Protein AF-A0A7S1P376-F1 (afdb_monomer)

pLDDT: mean 83.88, std 13.03, range [44.94, 97.69]

Structure (mmCIF, N/CA/C/O backbone):
data_AF-A0A7S1P376-F1
#
_entry.id   AF-A0A7S1P376-F1
#
loop_
_atom_site.group_PDB
_atom_site.id
_atom_site.type_symbol
_atom_site.label_atom_id
_atom_site.label_alt_id
_atom_site.label_comp_id
_atom_site.label_asym_id
_atom_site.label_entity_id
_atom_site.label_seq_id
_atom_site.pdbx_PDB_ins_code
_atom_site.Cartn_x
_atom_site.Cartn_y
_atom_site.Cartn_z
_atom_site.occupancy
_atom_site.B_iso_or_equiv
_atom_site.auth_seq_id
_atom_site.auth_comp_id
_atom_site.auth_asym_id
_atom_site.auth_atom_id
_atom_site.pdbx_PDB_model_num
ATOM 1 N N . GLY A 1 1 ? -13.147 -4.835 -7.221 1.00 47.97 1 GLY A N 1
ATOM 2 C CA . GLY A 1 1 ? -14.061 -4.984 -6.067 1.00 47.97 1 GLY A CA 1
ATOM 3 C C . GLY A 1 1 ? -13.352 -5.672 -4.912 1.00 47.97 1 GLY A C 1
ATOM 4 O O . GLY A 1 1 ? -12.260 -6.198 -5.145 1.00 47.97 1 GLY A O 1
ATOM 5 N N . PRO A 1 2 ? -13.945 -5.697 -3.702 1.00 58.25 2 PRO A N 1
ATOM 6 C CA . PRO A 1 2 ? -13.302 -6.291 -2.530 1.00 58.25 2 PRO A CA 1
ATOM 7 C C . PRO A 1 2 ? -13.067 -7.785 -2.771 1.00 58.25 2 PRO A C 1
ATOM 9 O O . PRO A 1 2 ? -13.755 -8.384 -3.601 1.00 58.25 2 PRO A O 1
ATOM 12 N N . PHE A 1 3 ? -12.102 -8.388 -2.072 1.00 65.75 3 PHE A N 1
ATOM 13 C CA . PHE A 1 3 ? -11.927 -9.839 -2.130 1.00 65.75 3 PHE A CA 1
ATOM 14 C C . PHE A 1 3 ? -13.206 -10.521 -1.639 1.00 65.75 3 PHE A C 1
ATOM 16 O O . PHE A 1 3 ? -13.658 -10.274 -0.521 1.00 65.75 3 PHE A O 1
ATOM 23 N N . ARG A 1 4 ? -13.793 -11.362 -2.486 1.00 71.88 4 ARG A N 1
ATOM 24 C CA . ARG A 1 4 ? -14.971 -12.171 -2.180 1.00 71.88 4 ARG A CA 1
ATOM 25 C C . ARG A 1 4 ? -14.579 -13.632 -2.175 1.00 71.88 4 ARG A C 1
ATOM 27 O O . ARG A 1 4 ? -13.719 -14.039 -2.952 1.00 71.88 4 ARG A O 1
ATOM 34 N N . ASP A 1 5 ? -15.220 -14.390 -1.302 1.00 82.00 5 ASP A N 1
ATOM 35 C CA . ASP A 1 5 ? -15.180 -15.840 -1.402 1.00 82.00 5 ASP A CA 1
ATOM 36 C C . ASP A 1 5 ? -15.876 -16.249 -2.696 1.00 82.00 5 ASP A C 1
ATOM 38 O O . ASP A 1 5 ? -17.009 -15.844 -2.963 1.00 82.00 5 ASP A O 1
ATOM 42 N N . VAL A 1 6 ? -15.163 -17.000 -3.522 1.00 82.00 6 VAL A N 1
ATOM 43 C CA . VAL A 1 6 ? -15.703 -17.669 -4.696 1.00 82.00 6 VAL A CA 1
ATOM 44 C C . VAL A 1 6 ? -15.407 -19.148 -4.570 1.00 82.00 6 VAL A C 1
ATOM 46 O O . VAL A 1 6 ? -14.312 -19.555 -4.182 1.00 82.00 6 VAL A O 1
ATOM 49 N N . THR A 1 7 ? -16.409 -19.950 -4.878 1.00 88.94 7 THR A N 1
ATOM 50 C CA . THR A 1 7 ? -16.274 -21.396 -4.917 1.00 88.94 7 THR A CA 1
ATOM 51 C C . THR A 1 7 ? -15.655 -21.780 -6.254 1.00 88.94 7 THR A C 1
ATOM 53 O O . THR A 1 7 ? -16.190 -21.429 -7.305 1.00 88.94 7 THR A O 1
ATOM 56 N N . VAL A 1 8 ? -14.519 -22.470 -6.215 1.00 85.25 8 VAL A N 1
ATOM 57 C CA . VAL A 1 8 ? -13.804 -22.960 -7.394 1.00 85.25 8 VAL A CA 1
ATOM 58 C C . VAL A 1 8 ? -13.741 -24.477 -7.314 1.00 85.25 8 VAL A C 1
ATOM 60 O O . VAL A 1 8 ? -13.360 -25.034 -6.287 1.00 85.25 8 VAL A O 1
ATOM 63 N N . THR A 1 9 ? -14.132 -25.144 -8.394 1.00 92.75 9 THR A N 1
ATOM 64 C CA . THR A 1 9 ? -13.932 -26.586 -8.555 1.00 92.75 9 THR A CA 1
ATOM 65 C C . THR A 1 9 ? -12.581 -26.800 -9.221 1.00 92.75 9 THR A C 1
ATOM 67 O O . THR A 1 9 ? -12.368 -26.361 -10.351 1.00 92.75 9 THR A O 1
ATOM 70 N N . GLU A 1 10 ? -11.652 -27.423 -8.504 1.00 89.00 10 GLU A N 1
ATOM 71 C CA . GLU A 1 10 ? -10.322 -27.745 -9.016 1.00 89.00 10 GLU A CA 1
ATOM 72 C C . GLU A 1 10 ? -10.379 -28.934 -9.987 1.00 89.00 10 GLU A C 1
ATOM 74 O O . GLU A 1 10 ? -11.386 -29.639 -10.074 1.00 89.00 10 GLU A O 1
ATOM 79 N N . ALA A 1 11 ? -9.297 -29.166 -10.737 1.00 82.00 11 ALA A N 1
ATOM 80 C CA . ALA A 1 11 ? -9.248 -30.188 -11.790 1.00 82.00 11 ALA A CA 1
ATOM 81 C C . ALA A 1 11 ? -9.559 -31.614 -11.289 1.00 82.00 11 ALA A C 1
ATOM 83 O O . ALA A 1 11 ? -10.046 -32.444 -12.050 1.00 82.00 11 ALA A O 1
ATOM 84 N N . GLU A 1 12 ? -9.317 -31.881 -10.006 1.00 91.31 12 GLU A N 1
ATOM 85 C CA . GLU A 1 12 ? -9.580 -33.164 -9.341 1.00 91.31 12 GLU A CA 1
ATOM 86 C C . GLU A 1 12 ? -11.032 -33.300 -8.836 1.00 91.31 12 GLU A C 1
ATOM 88 O O . GLU A 1 12 ? -11.391 -34.306 -8.231 1.00 91.31 12 GLU A O 1
ATOM 93 N N . GLY A 1 13 ? -11.882 -32.292 -9.060 1.00 88.50 13 GLY A N 1
ATOM 94 C CA . GLY A 1 13 ? -13.265 -32.246 -8.573 1.00 88.50 13 GLY A CA 1
ATOM 95 C C . GLY A 1 13 ? -13.413 -31.702 -7.148 1.00 88.50 13 GLY A C 1
ATOM 96 O O . GLY A 1 13 ? -14.536 -31.516 -6.677 1.00 88.50 13 GLY A O 1
ATOM 97 N N . THR A 1 14 ? -12.305 -31.399 -6.468 1.00 92.88 14 THR A N 1
ATOM 98 C CA . THR A 1 14 ? -12.308 -30.787 -5.135 1.00 92.88 14 THR A CA 1
ATOM 99 C C . THR A 1 14 ? -12.886 -29.375 -5.187 1.00 92.88 14 THR A C 1
ATOM 101 O O . THR A 1 14 ? -12.509 -28.559 -6.027 1.00 92.88 14 THR A O 1
ATOM 104 N N . VAL A 1 15 ? -13.804 -29.074 -4.267 1.00 90.25 15 VAL A N 1
ATOM 105 C CA . VAL A 1 15 ? -14.383 -27.737 -4.113 1.00 90.25 15 VAL A CA 1
ATOM 106 C C . VAL A 1 15 ? -13.547 -26.937 -3.118 1.00 90.25 15 VAL A C 1
ATOM 108 O O . VAL A 1 15 ? -13.481 -27.280 -1.939 1.00 90.25 15 VAL A O 1
ATOM 111 N N . ALA A 1 16 ? -12.942 -25.849 -3.585 1.00 89.19 16 ALA A N 1
ATOM 112 C CA . ALA A 1 16 ? -12.158 -24.925 -2.778 1.00 89.19 16 ALA A CA 1
ATOM 113 C C . ALA A 1 16 ? -12.827 -23.544 -2.712 1.00 89.19 16 ALA A C 1
ATOM 115 O O . ALA A 1 16 ? -13.525 -23.118 -3.633 1.00 89.19 16 ALA A O 1
ATOM 116 N N . VAL A 1 17 ? -12.604 -22.818 -1.614 1.00 87.81 17 VAL A N 1
ATOM 117 C CA . VAL A 1 17 ? -13.019 -21.414 -1.484 1.00 87.81 17 VAL A CA 1
ATOM 118 C C . VAL A 1 17 ? -11.807 -20.530 -1.715 1.00 87.81 17 VAL A C 1
ATOM 120 O O . VAL A 1 17 ? -10.847 -20.556 -0.945 1.00 87.81 17 VAL A O 1
ATOM 123 N N . TRP A 1 18 ? -11.840 -19.752 -2.791 1.00 79.69 18 TRP A N 1
ATOM 124 C CA . TRP A 1 18 ? -10.783 -18.813 -3.146 1.00 79.69 18 TRP A CA 1
ATOM 125 C C . TRP A 1 18 ? -11.224 -17.385 -2.832 1.00 79.69 18 TRP A C 1
ATOM 127 O O . TRP A 1 18 ? -12.393 -17.032 -2.968 1.00 79.69 18 TRP A O 1
ATOM 137 N N . LYS A 1 19 ? -10.276 -16.522 -2.460 1.00 73.75 19 LYS A N 1
ATOM 138 C CA . LYS A 1 19 ? -10.515 -15.077 -2.368 1.00 73.75 19 LYS A CA 1
ATOM 139 C C . LYS A 1 19 ? -10.274 -14.446 -3.738 1.00 73.75 19 LYS A C 1
ATOM 141 O O . LYS A 1 19 ? -9.128 -14.203 -4.109 1.00 73.75 19 LYS A O 1
ATOM 146 N N . ALA A 1 20 ? -11.335 -14.140 -4.479 1.00 64.88 20 ALA A N 1
ATOM 147 C CA . ALA A 1 20 ? -11.240 -13.462 -5.770 1.00 64.88 20 ALA A CA 1
ATOM 148 C C . ALA A 1 20 ? -11.566 -11.972 -5.653 1.00 64.88 20 ALA A C 1
ATOM 150 O O . ALA A 1 20 ? -12.510 -11.565 -4.979 1.00 64.88 20 ALA A O 1
ATOM 151 N N . SER A 1 21 ? -10.800 -11.144 -6.356 1.00 65.69 21 SER A N 1
ATOM 152 C CA . SER A 1 21 ? -11.163 -9.755 -6.621 1.00 65.69 21 SER A CA 1
ATOM 153 C C . SER A 1 21 ? -11.543 -9.649 -8.094 1.00 65.69 21 SER A C 1
ATOM 155 O O . SER A 1 21 ? -10.777 -10.052 -8.966 1.00 65.69 21 SER A O 1
ATOM 157 N N . TYR A 1 22 ? -12.734 -9.120 -8.377 1.00 57.97 22 TYR A N 1
ATOM 158 C CA . TYR A 1 22 ? -13.131 -8.773 -9.740 1.00 57.97 22 TYR A CA 1
ATOM 159 C C . TYR A 1 22 ? -12.295 -7.565 -10.180 1.00 57.97 22 TYR A C 1
ATOM 161 O O . TYR A 1 22 ? -12.486 -6.454 -9.662 1.00 57.97 22 TYR A O 1
ATOM 169 N N . TYR A 1 23 ? -11.337 -7.806 -11.075 1.00 57.56 23 TYR A N 1
ATOM 170 C CA . TYR A 1 23 ? -10.505 -6.780 -11.698 1.00 57.56 23 TYR A CA 1
ATOM 171 C C . TYR A 1 23 ? -11.069 -6.385 -13.062 1.00 57.56 23 TYR A C 1
ATOM 173 O O . TYR A 1 23 ? -11.623 -7.214 -13.781 1.00 57.56 23 TYR A O 1
ATOM 181 N N . LEU A 1 24 ? -10.860 -5.122 -13.445 1.00 51.41 24 LEU A N 1
ATOM 182 C CA . LEU A 1 24 ? -10.882 -4.767 -14.859 1.00 51.41 24 LEU A CA 1
ATOM 183 C C . LEU A 1 24 ? -9.665 -5.415 -15.554 1.00 51.41 24 LEU A C 1
ATOM 185 O O . LEU A 1 24 ? -8.564 -5.357 -15.001 1.00 51.41 24 LEU A O 1
ATOM 189 N N . PRO A 1 25 ? -9.803 -5.912 -16.796 1.00 50.38 25 PRO A N 1
ATOM 190 C CA . PRO A 1 25 ? -8.699 -6.461 -17.599 1.00 50.38 25 PRO A CA 1
ATOM 191 C C . PRO A 1 25 ? -7.574 -5.453 -17.933 1.00 50.38 25 PRO A C 1
ATOM 193 O O . PRO A 1 25 ? -6.584 -5.808 -18.568 1.00 50.38 25 PRO A O 1
ATOM 196 N N . PHE A 1 26 ? -7.676 -4.198 -17.478 1.00 52.62 26 PHE A N 1
ATOM 197 C CA . PHE A 1 26 ? -6.682 -3.141 -17.694 1.00 52.62 26 PHE A CA 1
ATOM 198 C C . PHE A 1 26 ? -5.280 -3.465 -17.155 1.00 52.62 26 PHE A C 1
ATOM 200 O O . PHE A 1 26 ? -4.303 -2.954 -17.702 1.00 52.62 26 PHE A O 1
ATOM 207 N N . CYS A 1 27 ? -5.161 -4.300 -16.117 1.00 52.22 27 CYS A N 1
ATOM 208 C CA . CYS A 1 27 ? -3.859 -4.682 -15.556 1.00 52.22 27 CYS A CA 1
ATOM 209 C C . CYS A 1 27 ? -2.996 -5.432 -16.581 1.00 52.22 27 CYS A C 1
ATOM 211 O O . CYS A 1 27 ? -1.814 -5.131 -16.719 1.00 52.22 27 CYS A O 1
ATOM 213 N N . VAL A 1 28 ? -3.610 -6.330 -17.361 1.00 55.31 28 VAL A N 1
ATOM 214 C CA . VAL A 1 28 ? -2.919 -7.132 -18.384 1.00 55.31 28 VAL A CA 1
ATOM 215 C C . VAL A 1 28 ? -2.369 -6.235 -19.495 1.00 55.31 28 VAL A C 1
ATOM 217 O O . VAL A 1 28 ? -1.232 -6.397 -19.923 1.00 55.31 28 VAL A O 1
ATOM 220 N N . ASN A 1 29 ? -3.136 -5.224 -19.916 1.00 60.44 29 ASN A N 1
ATOM 221 C CA . ASN A 1 29 ? -2.706 -4.302 -20.970 1.00 60.44 29 ASN A CA 1
ATOM 222 C C . ASN A 1 29 ? -1.497 -3.447 -20.532 1.00 60.44 29 ASN A C 1
ATOM 224 O O . ASN A 1 29 ? -0.579 -3.196 -21.307 1.00 60.44 29 ASN A O 1
ATOM 228 N N . GLN A 1 30 ? -1.451 -3.033 -19.262 1.00 63.31 30 GLN A N 1
ATOM 229 C CA . GLN A 1 30 ? -0.347 -2.213 -18.750 1.00 63.31 30 GLN A CA 1
ATOM 230 C C . GLN A 1 30 ? 0.968 -3.003 -18.644 1.00 63.31 30 GLN A C 1
ATOM 232 O O . GLN A 1 30 ? 2.024 -2.457 -18.961 1.00 63.31 30 GLN A O 1
ATOM 237 N N . GLU A 1 31 ? 0.919 -4.276 -18.241 1.00 60.47 31 GLU A N 1
ATOM 238 C CA . GLU A 1 31 ? 2.110 -5.132 -18.133 1.00 60.47 31 GLU A CA 1
ATOM 239 C C . GLU A 1 31 ? 2.716 -5.473 -19.502 1.00 60.47 31 GLU A C 1
ATOM 241 O O . GLU A 1 31 ? 3.938 -5.423 -19.661 1.00 60.47 31 GLU A O 1
ATOM 246 N N . VAL A 1 32 ? 1.876 -5.731 -20.511 1.00 61.97 32 VAL A N 1
ATOM 247 C CA . VAL A 1 32 ? 2.325 -5.981 -21.893 1.00 61.97 32 VAL A CA 1
ATOM 248 C C . VAL A 1 32 ? 3.074 -4.768 -22.453 1.00 61.97 32 VAL A C 1
ATOM 250 O O . VAL A 1 32 ? 4.162 -4.913 -23.006 1.00 61.97 32 VAL A O 1
ATOM 253 N N . VAL A 1 33 ? 2.547 -3.559 -22.236 1.00 67.69 33 VAL A N 1
ATOM 254 C CA . VAL A 1 33 ? 3.181 -2.311 -22.690 1.00 67.69 33 VAL A CA 1
ATOM 255 C C . VAL A 1 33 ? 4.535 -2.069 -22.009 1.00 67.69 33 VAL A C 1
ATOM 257 O O . VAL A 1 33 ? 5.462 -1.565 -22.640 1.00 67.69 33 VAL A O 1
ATOM 260 N N . VAL A 1 34 ? 4.687 -2.442 -20.734 1.00 75.44 34 VAL A N 1
ATOM 261 C CA . VAL A 1 34 ? 5.971 -2.324 -20.020 1.00 75.44 34 VAL A CA 1
ATOM 262 C C . VAL A 1 34 ? 7.012 -3.303 -20.560 1.00 75.44 34 VAL A C 1
ATOM 264 O O . VAL A 1 34 ? 8.175 -2.929 -20.696 1.00 75.44 34 VAL A O 1
ATOM 267 N N . GLY A 1 35 ? 6.611 -4.529 -20.905 1.00 73.50 35 GLY A N 1
ATOM 268 C CA . GLY A 1 35 ? 7.523 -5.568 -21.391 1.00 73.50 35 GLY A CA 1
ATOM 269 C C . GLY A 1 35 ? 8.263 -5.214 -22.686 1.00 73.50 35 GLY A C 1
ATOM 270 O O . GLY A 1 35 ? 9.342 -5.752 -22.931 1.00 73.50 35 GLY A O 1
ATOM 271 N N . TRP A 1 36 ? 7.714 -4.303 -23.493 1.00 77.25 36 TRP A N 1
ATOM 272 C CA . TRP A 1 36 ? 8.293 -3.871 -24.774 1.00 77.25 36 TRP A CA 1
ATOM 273 C C . TRP A 1 36 ? 8.947 -2.486 -24.724 1.00 77.25 36 TRP A C 1
ATOM 275 O O . TRP A 1 36 ? 9.499 -2.028 -25.721 1.00 77.25 36 TRP A O 1
ATOM 285 N N . GLY A 1 37 ? 8.886 -1.807 -23.578 1.00 81.75 37 GLY A N 1
ATOM 286 C CA . GLY A 1 37 ? 9.469 -0.482 -23.410 1.00 81.75 37 GLY A CA 1
ATOM 287 C C . GLY A 1 37 ? 10.989 -0.505 -23.259 1.00 81.75 37 GLY A C 1
ATOM 288 O O . GLY A 1 37 ? 11.555 -1.426 -22.665 1.00 81.75 37 GLY A O 1
ATOM 289 N N . ASP A 1 38 ? 11.643 0.555 -23.736 1.00 88.81 38 ASP A N 1
ATOM 290 C CA . ASP A 1 38 ? 13.042 0.831 -23.412 1.00 88.81 38 ASP A CA 1
ATOM 291 C C . ASP A 1 38 ? 13.207 1.321 -21.959 1.00 88.81 38 ASP A C 1
ATOM 293 O O . ASP A 1 38 ? 12.240 1.565 -21.228 1.00 88.81 38 ASP A O 1
ATOM 297 N N . LEU A 1 39 ? 14.456 1.484 -21.515 1.00 87.56 39 LEU A N 1
ATOM 298 C CA . LEU A 1 39 ? 14.745 1.881 -20.137 1.00 87.56 39 LEU A CA 1
ATOM 299 C C . LEU A 1 39 ? 14.152 3.258 -19.781 1.00 87.56 39 LEU A C 1
ATOM 301 O O . LEU A 1 39 ? 13.721 3.461 -18.646 1.00 87.56 39 LEU A O 1
ATOM 305 N N . ASN A 1 40 ? 14.101 4.198 -20.727 1.00 86.94 40 ASN A N 1
ATOM 306 C CA . ASN A 1 40 ? 13.556 5.535 -20.491 1.00 86.94 40 ASN A CA 1
ATOM 307 C C . ASN A 1 40 ? 12.037 5.482 -20.302 1.00 86.94 40 ASN A C 1
ATOM 309 O O . ASN A 1 40 ? 11.508 6.057 -19.347 1.00 86.94 40 ASN A O 1
ATOM 313 N N . PHE A 1 41 ? 11.343 4.749 -21.170 1.00 86.81 41 PHE A N 1
ATOM 314 C CA . PHE A 1 41 ? 9.905 4.542 -21.104 1.00 86.81 41 PHE A CA 1
ATOM 315 C C . PHE A 1 41 ? 9.494 3.833 -19.813 1.00 86.81 41 PHE A C 1
ATOM 317 O O . PHE A 1 41 ? 8.577 4.283 -19.123 1.00 86.81 41 PHE A O 1
ATOM 324 N N . VAL A 1 42 ? 10.187 2.750 -19.450 1.00 87.38 42 VAL A N 1
ATOM 325 C CA . VAL A 1 42 ? 9.854 1.970 -18.250 1.00 87.38 42 VAL A CA 1
ATOM 326 C C . VAL A 1 42 ? 10.105 2.781 -16.974 1.00 87.38 42 VAL A C 1
ATOM 328 O O . VAL A 1 42 ? 9.277 2.752 -16.062 1.00 87.38 42 VAL A O 1
ATOM 331 N N . ASN A 1 43 ? 11.187 3.568 -16.914 1.00 86.69 43 ASN A N 1
ATOM 332 C CA . ASN A 1 43 ? 11.424 4.487 -15.796 1.00 86.69 43 ASN A CA 1
ATOM 333 C C . ASN A 1 43 ? 10.326 5.554 -15.687 1.00 86.69 43 ASN A C 1
ATOM 335 O O . ASN A 1 43 ? 9.817 5.798 -14.594 1.00 86.69 43 ASN A O 1
ATOM 339 N N . TRP A 1 44 ? 9.910 6.151 -16.809 1.00 84.94 44 TRP A N 1
ATOM 340 C CA . TRP A 1 44 ? 8.799 7.106 -16.819 1.00 84.94 44 TRP A CA 1
ATOM 341 C C . TRP A 1 44 ? 7.484 6.465 -16.353 1.00 84.94 44 TRP A C 1
ATOM 343 O O . TRP A 1 44 ? 6.745 7.060 -15.564 1.00 84.94 44 TRP A O 1
ATOM 353 N N . LYS A 1 45 ? 7.191 5.229 -16.773 1.00 86.94 45 LYS A N 1
ATOM 354 C CA . LYS A 1 45 ? 6.016 4.484 -16.297 1.00 86.94 45 LYS A CA 1
ATOM 355 C C . LYS A 1 45 ? 6.080 4.185 -14.803 1.00 86.94 45 LYS A C 1
ATOM 357 O O . LYS A 1 45 ? 5.063 4.341 -14.130 1.00 86.94 45 LYS A O 1
ATOM 362 N N . LEU A 1 46 ? 7.244 3.795 -14.279 1.00 88.31 46 LEU A N 1
ATOM 363 C CA . LEU A 1 46 ? 7.449 3.583 -12.843 1.00 88.31 46 LEU A CA 1
ATOM 364 C C . LEU A 1 46 ? 7.190 4.869 -12.047 1.00 88.31 46 LEU A C 1
ATOM 366 O O . LEU A 1 46 ? 6.461 4.851 -11.058 1.00 88.31 46 LEU A O 1
ATOM 370 N N . GLU A 1 47 ? 7.736 5.993 -12.509 1.00 85.88 47 GLU A N 1
ATOM 371 C CA . GLU A 1 47 ? 7.492 7.306 -11.911 1.00 85.88 47 GLU A CA 1
ATOM 372 C C . GLU A 1 47 ? 5.998 7.665 -11.939 1.00 85.88 47 GLU A C 1
ATOM 374 O O . GLU A 1 47 ? 5.426 8.009 -10.904 1.00 85.88 47 GLU A O 1
ATOM 379 N N . THR A 1 48 ? 5.337 7.486 -13.089 1.00 84.69 48 THR A N 1
ATOM 380 C CA . THR A 1 48 ? 3.886 7.703 -13.241 1.00 84.69 48 THR A CA 1
ATOM 381 C C . THR A 1 48 ? 3.092 6.855 -12.244 1.00 84.69 48 THR A C 1
ATOM 383 O O . THR A 1 48 ? 2.146 7.333 -11.618 1.00 84.69 48 THR A O 1
ATOM 386 N N . ALA A 1 49 ? 3.459 5.578 -12.093 1.00 87.38 49 ALA A N 1
ATOM 387 C CA . ALA A 1 49 ? 2.800 4.658 -11.177 1.00 87.38 49 ALA A CA 1
ATOM 388 C C . ALA A 1 49 ? 2.882 5.161 -9.731 1.00 87.38 49 ALA A C 1
ATOM 390 O O . ALA A 1 49 ? 1.859 5.207 -9.049 1.00 87.38 49 ALA A O 1
ATOM 391 N N . HIS A 1 50 ? 4.065 5.603 -9.293 1.00 87.06 50 HIS A N 1
ATOM 392 C CA . HIS A 1 50 ? 4.266 6.168 -7.959 1.00 87.06 50 HIS A CA 1
ATOM 393 C C . HIS A 1 50 ? 3.491 7.475 -7.747 1.00 87.06 50 HIS A C 1
ATOM 395 O O . HIS A 1 50 ? 2.882 7.649 -6.691 1.00 87.06 50 HIS A O 1
ATOM 401 N N . ILE A 1 51 ? 3.459 8.365 -8.747 1.00 84.56 51 ILE A N 1
ATOM 402 C CA . ILE A 1 51 ? 2.685 9.616 -8.698 1.00 84.56 51 ILE A CA 1
ATOM 403 C C . ILE A 1 51 ? 1.203 9.317 -8.491 1.00 84.56 51 ILE A C 1
ATOM 405 O O . ILE A 1 51 ? 0.590 9.801 -7.539 1.00 84.56 51 ILE A O 1
ATOM 409 N N . VAL A 1 52 ? 0.627 8.488 -9.363 1.00 86.69 52 VAL A N 1
ATOM 410 C CA . VAL A 1 52 ? -0.804 8.185 -9.299 1.00 86.69 52 VAL A CA 1
ATOM 411 C C . VAL A 1 52 ? -1.131 7.421 -8.020 1.0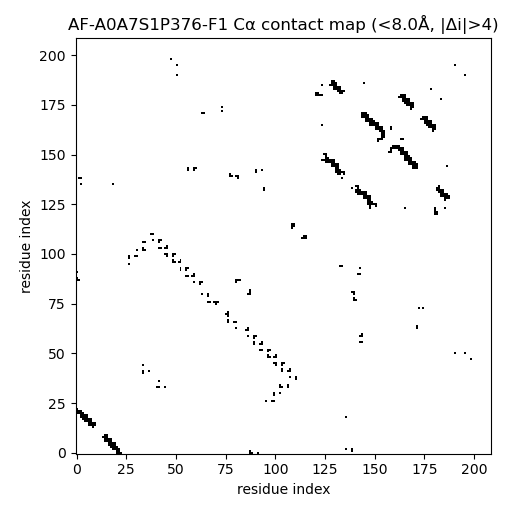0 86.69 52 VAL A C 1
ATOM 413 O O . VAL A 1 52 ? -2.161 7.692 -7.409 1.00 86.69 52 VAL A O 1
ATOM 416 N N . ALA A 1 53 ? -0.253 6.522 -7.563 1.00 89.06 53 ALA A N 1
ATOM 417 C CA . ALA A 1 53 ? -0.428 5.845 -6.283 1.00 89.06 53 ALA A CA 1
ATOM 418 C C . ALA A 1 53 ? -0.454 6.838 -5.113 1.00 89.06 53 ALA A C 1
ATOM 420 O O . ALA A 1 53 ? -1.310 6.717 -4.242 1.00 89.06 53 ALA A O 1
ATOM 421 N N . LYS A 1 54 ? 0.425 7.849 -5.094 1.00 88.44 54 LYS A N 1
ATOM 422 C CA . LYS A 1 54 ? 0.391 8.894 -4.064 1.00 88.44 54 LYS A CA 1
ATOM 423 C C . LYS A 1 54 ? -0.921 9.684 -4.094 1.00 88.44 54 LYS A C 1
ATOM 425 O O . LYS A 1 54 ? -1.593 9.733 -3.073 1.00 88.44 54 LYS A O 1
ATOM 430 N N . LEU A 1 55 ? -1.320 10.224 -5.246 1.00 87.94 55 LEU A N 1
ATOM 431 C CA . LEU A 1 55 ? -2.564 11.003 -5.369 1.00 87.94 55 LEU A CA 1
ATOM 432 C C . LEU A 1 55 ? -3.803 10.186 -4.970 1.00 87.94 55 LEU A C 1
ATOM 434 O O . LEU A 1 55 ? -4.715 10.682 -4.308 1.00 87.94 55 LEU A O 1
ATOM 438 N N . THR A 1 56 ? -3.811 8.904 -5.339 1.00 90.94 56 THR A N 1
ATOM 439 C CA . THR A 1 56 ? -4.875 7.967 -4.964 1.00 90.94 56 THR A CA 1
ATOM 440 C C . THR A 1 56 ? -4.904 7.742 -3.449 1.00 90.94 56 THR A C 1
ATOM 442 O O . THR A 1 56 ? -5.985 7.720 -2.868 1.00 90.94 56 THR A O 1
ATOM 445 N N . ARG A 1 57 ? -3.743 7.619 -2.786 1.00 92.44 57 ARG A N 1
ATOM 446 C CA . ARG A 1 57 ? -3.654 7.509 -1.317 1.00 92.44 57 ARG A CA 1
ATOM 447 C C . ARG A 1 57 ? -4.085 8.789 -0.611 1.00 92.44 57 ARG A C 1
ATOM 449 O O . ARG A 1 57 ? -4.834 8.703 0.354 1.00 92.44 57 ARG A O 1
ATOM 456 N N . ASP A 1 58 ? -3.664 9.950 -1.104 1.00 90.69 58 ASP A N 1
ATOM 457 C CA . ASP A 1 58 ? -4.046 11.243 -0.527 1.00 90.69 58 ASP A CA 1
ATOM 458 C C . ASP A 1 58 ? -5.576 11.423 -0.581 1.00 90.69 58 ASP A C 1
ATOM 460 O O . ASP A 1 58 ? -6.195 11.843 0.396 1.00 90.69 58 ASP A O 1
ATOM 464 N N . THR A 1 59 ? -6.203 11.007 -1.687 1.00 92.12 59 THR A N 1
ATOM 465 C CA . THR A 1 59 ? -7.666 11.039 -1.845 1.00 92.12 59 THR A CA 1
ATOM 466 C C . THR A 1 59 ? -8.357 9.999 -0.958 1.00 92.12 59 THR A C 1
ATOM 468 O O . THR A 1 59 ? -9.308 10.327 -0.252 1.00 92.12 59 THR A O 1
ATOM 471 N N . LEU A 1 60 ? -7.838 8.766 -0.908 1.00 93.31 60 LEU A N 1
ATOM 472 C CA . LEU A 1 60 ? -8.327 7.730 0.006 1.00 93.31 60 LEU A CA 1
ATOM 473 C C . LEU A 1 60 ? -8.273 8.201 1.466 1.00 93.31 60 LEU A C 1
ATOM 475 O O . LEU A 1 60 ? -9.217 7.969 2.212 1.00 93.31 60 LEU A O 1
ATOM 479 N N . ALA A 1 61 ? -7.217 8.907 1.874 1.00 93.06 61 ALA A N 1
ATOM 480 C CA . ALA A 1 61 ? -7.091 9.4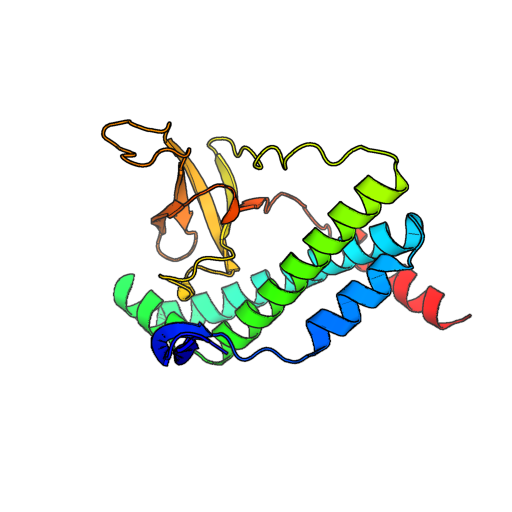39 3.227 1.00 93.06 61 ALA A CA 1
ATOM 481 C C . ALA A 1 61 ? -8.208 10.442 3.570 1.00 93.06 61 ALA A C 1
ATOM 483 O O . ALA A 1 61 ? -8.671 10.466 4.713 1.00 93.06 61 ALA A O 1
ATOM 484 N N . VAL A 1 62 ? -8.678 11.237 2.601 1.00 93.44 62 VAL A N 1
ATOM 485 C CA . VAL A 1 62 ? -9.845 12.120 2.775 1.00 93.44 62 VAL A CA 1
ATOM 486 C C . VAL A 1 62 ? -11.113 11.294 3.002 1.00 93.44 62 VAL A C 1
ATOM 488 O O . VAL A 1 62 ? -11.824 11.537 3.980 1.00 93.44 62 VAL A O 1
ATOM 491 N N . THR A 1 63 ? -11.358 10.271 2.177 1.00 92.12 63 THR A N 1
ATOM 492 C CA . THR A 1 63 ? -12.485 9.336 2.350 1.00 92.12 63 THR A CA 1
ATOM 493 C C . THR A 1 63 ? -12.437 8.643 3.715 1.00 92.12 63 THR A C 1
ATOM 495 O O . THR A 1 63 ? -13.440 8.598 4.428 1.00 92.12 63 THR A O 1
ATOM 498 N N . CYS A 1 64 ? -11.259 8.177 4.141 1.00 92.62 64 CYS A N 1
ATOM 499 C CA . CYS A 1 64 ? -11.066 7.550 5.446 1.00 92.62 64 CYS A CA 1
ATOM 500 C C . CYS A 1 64 ? -11.363 8.503 6.604 1.00 92.62 64 CYS A C 1
ATOM 502 O O . CYS A 1 64 ? -12.040 8.104 7.545 1.00 92.62 64 CYS A O 1
ATOM 504 N N . LYS A 1 65 ? -10.901 9.760 6.545 1.00 93.75 65 LYS A N 1
ATOM 505 C CA . LYS A 1 65 ? -11.192 10.768 7.579 1.00 93.75 65 LYS A CA 1
ATOM 506 C C . LYS A 1 65 ? -12.686 11.076 7.668 1.00 93.75 65 LYS A C 1
ATOM 508 O O . LYS A 1 65 ? -13.215 11.171 8.773 1.00 93.75 65 LYS A O 1
ATOM 513 N N . ARG A 1 66 ? -13.366 11.189 6.521 1.00 93.75 66 ARG A N 1
ATOM 514 C CA . ARG A 1 66 ? -14.821 11.393 6.452 1.00 93.75 66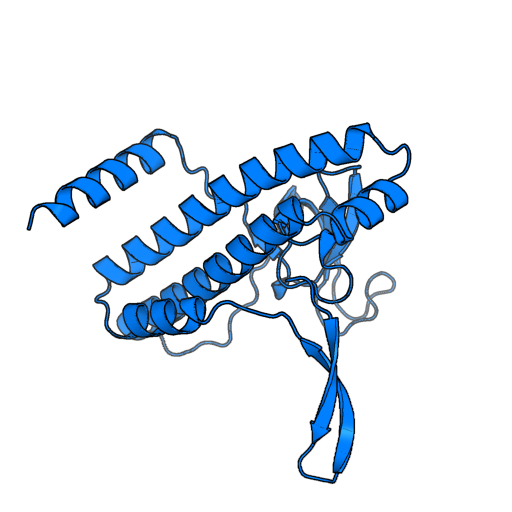 ARG A CA 1
ATOM 515 C C . ARG A 1 66 ? -15.570 10.261 7.155 1.00 93.75 66 ARG A C 1
ATOM 517 O O . ARG A 1 66 ? -16.425 10.538 7.986 1.00 93.75 66 ARG A O 1
ATOM 524 N N . LEU A 1 67 ? -15.230 9.008 6.850 1.00 90.75 67 LEU A N 1
ATOM 525 C CA . LEU A 1 67 ? -15.844 7.839 7.489 1.00 90.75 67 LEU A CA 1
ATOM 526 C C . LEU A 1 67 ? -15.495 7.761 8.976 1.00 90.75 67 LEU A C 1
ATOM 528 O O . LEU A 1 67 ? -16.368 7.520 9.803 1.00 90.75 67 LEU A O 1
ATOM 532 N N . ALA A 1 68 ? -14.238 8.032 9.332 1.00 92.50 68 ALA A N 1
ATOM 533 C CA . ALA A 1 68 ? -13.787 8.009 10.716 1.00 92.50 68 ALA A CA 1
ATOM 534 C C . ALA A 1 68 ? -14.557 8.988 11.611 1.00 92.50 68 ALA A C 1
ATOM 536 O O . ALA A 1 68 ? -14.852 8.659 12.754 1.00 92.50 68 ALA A O 1
ATOM 537 N N . ALA A 1 69 ? -14.949 10.153 11.086 1.00 94.00 69 ALA A N 1
ATOM 538 C CA . ALA A 1 69 ? -15.746 11.131 11.825 1.00 94.00 69 ALA A CA 1
ATOM 539 C C . ALA A 1 69 ? -17.148 10.620 12.221 1.00 94.00 69 ALA A C 1
ATOM 541 O O . ALA A 1 69 ? -17.753 11.154 13.148 1.00 94.00 69 ALA A O 1
ATOM 542 N N . SER A 1 70 ? -17.672 9.592 11.544 1.00 94.38 70 SER A N 1
ATOM 543 C CA . SER A 1 70 ? -18.999 9.018 11.810 1.00 94.38 70 SER A CA 1
ATOM 544 C C . SER A 1 70 ? -18.991 7.859 12.814 1.00 94.38 70 SER A C 1
ATOM 546 O O . SER A 1 70 ? -20.058 7.365 13.182 1.00 94.38 70 SER A O 1
ATOM 548 N N . HIS A 1 71 ? -17.822 7.421 13.286 1.00 94.81 71 HIS A N 1
ATOM 549 C CA . HIS A 1 71 ? -17.690 6.244 14.144 1.00 94.81 71 HIS A CA 1
ATOM 550 C C . HIS A 1 71 ? -16.783 6.523 15.348 1.00 94.81 71 HIS A C 1
ATOM 552 O O . HIS A 1 71 ? -15.799 7.246 15.261 1.00 94.81 71 HIS A O 1
ATOM 558 N N . LYS A 1 72 ? -17.121 5.939 16.504 1.00 91.31 72 LYS A N 1
ATOM 559 C CA . LYS A 1 72 ? -16.436 6.220 17.781 1.00 91.31 72 LYS A CA 1
ATOM 560 C C . LYS A 1 72 ? -15.285 5.265 18.100 1.00 91.31 72 LYS A C 1
ATOM 562 O O . LYS A 1 72 ? -14.484 5.563 18.978 1.00 91.31 72 LYS A O 1
ATOM 567 N N . THR A 1 73 ? -15.225 4.111 17.440 1.00 94.00 73 THR A N 1
ATOM 568 C CA . THR A 1 73 ? -14.248 3.052 17.727 1.00 94.00 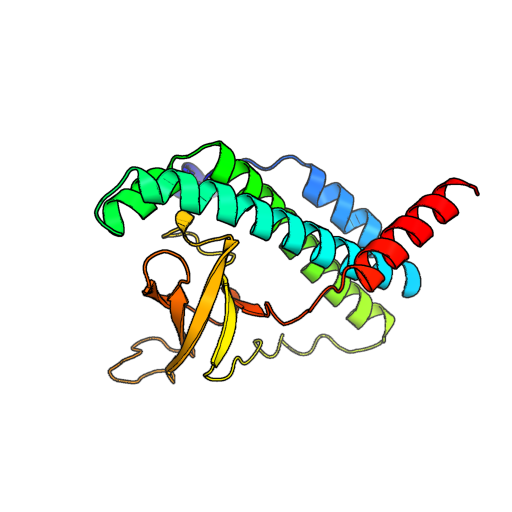73 THR A CA 1
ATOM 569 C C . THR A 1 73 ? -13.481 2.677 16.468 1.00 94.00 73 THR A C 1
ATOM 571 O O . THR A 1 73 ? -14.029 2.736 15.368 1.00 94.00 73 THR A O 1
ATOM 574 N N . ALA A 1 74 ? -12.223 2.259 16.626 1.00 91.81 74 ALA A N 1
ATOM 575 C CA . ALA A 1 74 ? -11.393 1.811 15.509 1.00 91.81 74 ALA A CA 1
ATOM 576 C C . ALA A 1 74 ? -12.059 0.661 14.734 1.00 91.81 74 ALA A C 1
ATOM 578 O O . ALA A 1 74 ? -12.125 0.709 13.509 1.00 91.81 74 ALA A O 1
ATOM 579 N N . ASP A 1 75 ? -12.640 -0.316 15.436 1.00 92.56 75 ASP A N 1
ATOM 580 C CA . ASP A 1 75 ? -13.330 -1.446 14.805 1.00 92.56 75 ASP A CA 1
ATOM 581 C C . ASP A 1 75 ? -14.510 -1.003 13.934 1.00 92.56 75 ASP A C 1
ATOM 583 O O . ASP A 1 75 ? -14.645 -1.471 12.806 1.00 92.56 75 ASP A O 1
ATOM 587 N N . ALA A 1 76 ? -15.329 -0.056 14.406 1.00 93.88 76 ALA A N 1
ATOM 588 C CA . ALA A 1 76 ? -16.440 0.467 13.614 1.00 93.88 76 ALA A CA 1
ATOM 589 C C . ALA A 1 76 ? -15.950 1.242 12.379 1.00 93.88 76 ALA A C 1
ATOM 591 O O . ALA A 1 76 ? -16.549 1.137 11.311 1.00 93.88 76 ALA A O 1
ATOM 592 N N . ILE A 1 77 ? -14.840 1.978 12.503 1.00 94.31 77 ILE A N 1
ATOM 593 C CA . ILE A 1 77 ? -14.214 2.705 11.388 1.00 94.31 77 ILE A CA 1
ATOM 594 C C . ILE A 1 77 ? -13.707 1.729 10.326 1.00 94.31 77 ILE A C 1
ATOM 596 O O . ILE A 1 77 ? -13.969 1.915 9.137 1.00 94.31 77 ILE A O 1
ATOM 600 N N . PHE A 1 78 ? -12.997 0.680 10.742 1.00 93.69 78 PHE A N 1
ATOM 601 C CA . PHE A 1 78 ? -12.465 -0.331 9.832 1.00 93.69 78 PHE A CA 1
ATOM 602 C C . PHE A 1 78 ? -13.568 -1.161 9.177 1.00 93.69 78 PHE A C 1
ATOM 604 O O . PHE A 1 78 ? -13.487 -1.427 7.978 1.00 93.69 78 PHE A O 1
ATOM 611 N N . GLU A 1 79 ? -14.625 -1.504 9.913 1.00 92.19 79 GLU A N 1
ATOM 612 C CA . GLU A 1 79 ? -15.767 -2.217 9.341 1.00 92.19 79 GLU A CA 1
ATOM 613 C C . GLU A 1 79 ? -16.525 -1.346 8.328 1.00 92.19 79 GLU A C 1
ATOM 615 O O . GLU A 1 79 ? -16.876 -1.824 7.252 1.00 92.19 79 GLU A O 1
ATOM 620 N N . ALA A 1 80 ? -16.692 -0.046 8.589 1.00 91.69 80 ALA A N 1
ATOM 621 C CA . ALA A 1 80 ? -17.262 0.874 7.606 1.00 91.69 80 ALA A CA 1
ATOM 622 C C . ALA A 1 80 ? -16.380 0.993 6.352 1.00 91.69 80 ALA A C 1
ATOM 624 O O . ALA A 1 80 ? -16.863 0.862 5.227 1.00 91.69 80 ALA A O 1
ATOM 625 N N . LEU A 1 81 ? -15.066 1.164 6.529 1.00 91.50 81 LEU A N 1
ATOM 626 C CA . LEU A 1 81 ? -14.104 1.236 5.425 1.00 91.50 81 LEU A CA 1
ATOM 627 C C . LEU A 1 81 ? -14.067 -0.023 4.569 1.00 91.50 81 LEU A C 1
ATOM 629 O O . LEU A 1 81 ? -13.853 0.052 3.356 1.00 91.50 81 LEU A O 1
ATOM 633 N N . ARG A 1 82 ? -14.251 -1.187 5.192 1.00 89.06 82 ARG A N 1
ATOM 634 C CA . ARG A 1 82 ? -14.274 -2.473 4.503 1.00 89.06 82 ARG A CA 1
ATOM 635 C C . ARG A 1 82 ? -15.337 -2.501 3.410 1.00 89.06 82 ARG A C 1
ATOM 637 O O . ARG A 1 82 ? -15.043 -3.005 2.322 1.00 89.06 82 ARG A O 1
ATOM 644 N N . TRP A 1 83 ? -16.513 -1.944 3.693 1.00 86.69 83 TRP A N 1
ATOM 645 C CA . TRP A 1 83 ? -17.685 -1.978 2.818 1.00 86.69 83 TRP A CA 1
ATOM 646 C C . TRP A 1 83 ? -17.921 -0.691 2.022 1.00 86.69 83 TRP A C 1
ATOM 648 O O . TRP A 1 83 ? -18.754 -0.692 1.116 1.00 86.69 83 TRP A O 1
ATOM 658 N N . ASP A 1 84 ? -17.178 0.381 2.301 1.00 91.44 84 ASP A N 1
ATOM 659 C CA . ASP A 1 84 ? -17.289 1.632 1.556 1.00 91.44 84 ASP A CA 1
ATOM 660 C C . ASP A 1 84 ? -16.806 1.470 0.101 1.00 91.44 84 ASP A C 1
ATOM 662 O O . ASP A 1 84 ? -15.661 1.093 -0.185 1.00 91.44 84 ASP A O 1
ATOM 666 N N . ALA A 1 85 ? -17.717 1.739 -0.837 1.00 87.81 85 ALA A N 1
ATOM 667 C CA . ALA A 1 85 ? -17.492 1.536 -2.264 1.00 87.81 85 ALA A CA 1
ATOM 668 C C . ALA A 1 85 ? -16.454 2.508 -2.846 1.00 87.81 85 ALA A C 1
ATOM 670 O O . ALA A 1 85 ? -15.676 2.122 -3.722 1.00 87.81 85 ALA A O 1
ATOM 671 N N . GLU A 1 86 ? -16.421 3.747 -2.354 1.00 89.88 86 GLU A N 1
ATOM 672 C CA . GLU A 1 86 ? -15.484 4.782 -2.793 1.00 89.88 86 GLU A CA 1
ATOM 673 C C . GLU A 1 86 ? -14.055 4.433 -2.343 1.00 89.88 86 GLU A C 1
ATOM 675 O O . GLU A 1 86 ? -13.130 4.373 -3.157 1.00 89.88 86 GLU A O 1
ATOM 680 N N . ALA A 1 87 ? -13.881 4.084 -1.067 1.00 91.19 87 ALA A N 1
ATOM 681 C CA . ALA A 1 87 ? -12.616 3.624 -0.512 1.00 91.19 87 ALA A CA 1
ATOM 682 C C . ALA A 1 87 ? -12.109 2.366 -1.232 1.00 91.19 87 ALA A C 1
ATOM 684 O O . ALA A 1 87 ? -10.915 2.234 -1.508 1.00 91.19 87 ALA A O 1
ATOM 685 N N . GLU A 1 88 ? -12.996 1.425 -1.562 1.00 89.50 88 GLU A N 1
ATOM 686 C CA . GLU A 1 88 ? -12.626 0.239 -2.336 1.00 89.50 88 GLU A CA 1
ATOM 687 C C . GLU A 1 88 ? -12.219 0.569 -3.781 1.00 89.50 88 GLU A C 1
ATOM 689 O O . GLU A 1 88 ? -11.285 -0.051 -4.295 1.00 89.50 88 GLU A O 1
ATOM 694 N N . ALA A 1 89 ? -12.839 1.557 -4.432 1.00 88.50 89 ALA A N 1
ATOM 695 C CA . ALA A 1 89 ? -12.424 2.000 -5.764 1.00 88.50 89 ALA A CA 1
ATOM 696 C C . ALA A 1 89 ? -10.981 2.537 -5.755 1.00 88.50 89 ALA A C 1
ATOM 698 O O . ALA A 1 89 ? -10.164 2.142 -6.595 1.00 88.50 89 ALA A O 1
ATOM 699 N N . PHE A 1 90 ? -10.623 3.351 -4.756 1.00 90.94 90 PHE A N 1
ATOM 700 C CA . PHE A 1 90 ? -9.248 3.828 -4.591 1.00 90.94 90 PHE A CA 1
ATOM 701 C C . PHE A 1 90 ? -8.274 2.693 -4.264 1.00 90.94 90 PHE A C 1
ATOM 703 O O . PHE A 1 90 ? -7.219 2.588 -4.893 1.00 90.94 90 PHE A O 1
ATOM 710 N N . ARG A 1 91 ? -8.632 1.784 -3.347 1.00 90.44 91 ARG A N 1
ATOM 711 C CA . ARG A 1 91 ? -7.812 0.601 -3.031 1.00 90.44 91 ARG A CA 1
ATOM 712 C C . ARG A 1 91 ? -7.576 -0.279 -4.257 1.00 90.44 91 ARG A C 1
ATOM 714 O O . ARG A 1 91 ? -6.464 -0.773 -4.444 1.00 90.44 91 ARG A O 1
ATOM 721 N N . ALA A 1 92 ? -8.581 -0.455 -5.111 1.00 86.06 92 ALA A N 1
ATOM 722 C CA . ALA A 1 92 ? -8.428 -1.164 -6.375 1.00 86.06 92 ALA A CA 1
ATOM 723 C C . ALA A 1 92 ? -7.429 -0.456 -7.300 1.00 86.06 92 ALA A C 1
ATOM 725 O O . ALA A 1 92 ? -6.517 -1.109 -7.807 1.00 86.06 92 ALA A O 1
ATOM 726 N N . GLY A 1 93 ? -7.534 0.868 -7.450 1.00 86.94 93 GLY A N 1
ATOM 727 C CA . GLY A 1 93 ? -6.567 1.672 -8.202 1.00 86.94 93 GLY A CA 1
ATOM 728 C C . GLY A 1 93 ? -5.131 1.506 -7.693 1.00 86.94 93 GLY A C 1
ATOM 729 O O . GLY A 1 93 ? -4.214 1.300 -8.491 1.00 86.94 93 GLY A O 1
ATOM 730 N N . LEU A 1 94 ? -4.934 1.496 -6.371 1.00 89.19 94 LEU A N 1
ATOM 731 C CA . LEU A 1 94 ? -3.622 1.270 -5.755 1.00 89.19 94 LEU A CA 1
ATOM 732 C C . LEU A 1 94 ? -3.045 -0.107 -6.077 1.00 89.19 94 LEU A C 1
ATOM 734 O O . LEU A 1 94 ? -1.861 -0.197 -6.391 1.00 89.19 94 LEU A O 1
ATOM 738 N N . ARG A 1 95 ? -3.866 -1.167 -6.065 1.00 86.94 95 ARG A N 1
ATOM 739 C CA . ARG A 1 95 ? -3.416 -2.517 -6.452 1.00 86.94 95 ARG A CA 1
ATOM 740 C C . ARG A 1 95 ? -2.897 -2.546 -7.891 1.00 86.94 95 ARG A C 1
ATOM 742 O O . ARG A 1 95 ? -1.844 -3.124 -8.139 1.00 86.94 95 ARG A O 1
ATOM 749 N N . VAL A 1 96 ? -3.576 -1.865 -8.819 1.00 85.31 96 VAL A N 1
ATOM 750 C CA . VAL A 1 96 ? -3.117 -1.755 -10.218 1.00 85.31 96 VAL A CA 1
ATOM 751 C C . VAL A 1 96 ? -1.781 -1.018 -10.308 1.00 85.31 96 VAL A C 1
ATOM 753 O O . VAL A 1 96 ? -0.889 -1.438 -11.043 1.00 85.31 96 VAL A O 1
ATOM 756 N N . LYS A 1 97 ? -1.616 0.083 -9.566 1.00 87.19 97 LYS A N 1
ATOM 757 C CA . LYS A 1 97 ? -0.365 0.856 -9.589 1.00 87.19 97 LYS A CA 1
ATOM 758 C C . LYS A 1 97 ? 0.799 0.129 -8.927 1.00 87.19 97 LYS A C 1
ATOM 760 O O . LYS A 1 97 ? 1.916 0.251 -9.419 1.00 87.19 97 LYS A O 1
ATOM 765 N N . ASP A 1 98 ? 0.547 -0.661 -7.890 1.00 86.00 98 ASP A N 1
ATOM 766 C CA . ASP A 1 98 ? 1.565 -1.505 -7.261 1.00 86.00 98 ASP A CA 1
ATOM 767 C C . ASP A 1 98 ? 2.039 -2.639 -8.185 1.00 86.00 98 ASP A C 1
ATOM 769 O O . ASP A 1 98 ? 3.243 -2.879 -8.316 1.00 86.00 98 ASP A O 1
ATOM 773 N N . ALA A 1 99 ? 1.102 -3.289 -8.887 1.00 84.62 99 ALA A N 1
ATOM 774 C CA . ALA A 1 99 ? 1.420 -4.289 -9.905 1.00 84.62 99 ALA A CA 1
ATOM 775 C C . ALA A 1 99 ? 2.252 -3.676 -11.042 1.00 84.62 99 ALA A C 1
ATOM 777 O O . ALA A 1 99 ? 3.321 -4.187 -11.372 1.00 84.62 99 ALA A O 1
ATOM 778 N N . LEU A 1 100 ? 1.833 -2.514 -11.558 1.00 86.19 100 LEU A N 1
ATOM 779 C CA . LEU A 1 100 ? 2.576 -1.780 -12.582 1.00 86.19 100 LEU A CA 1
ATOM 780 C C . LEU A 1 100 ? 3.987 -1.397 -12.118 1.00 86.19 100 LEU A C 1
ATOM 782 O O . LEU A 1 100 ? 4.951 -1.592 -12.854 1.00 86.19 100 LEU A O 1
ATOM 786 N N . ALA A 1 101 ? 4.125 -0.861 -10.903 1.00 87.06 101 ALA A N 1
ATOM 787 C CA . ALA A 1 101 ? 5.425 -0.500 -10.351 1.00 87.06 101 ALA A CA 1
ATOM 788 C C . ALA A 1 101 ? 6.337 -1.731 -10.229 1.00 87.06 101 ALA A C 1
ATOM 790 O O . ALA A 1 101 ? 7.509 -1.667 -10.604 1.00 87.06 101 ALA A O 1
ATOM 791 N N . SER A 1 102 ? 5.791 -2.865 -9.779 1.00 86.06 102 SER A N 1
ATOM 792 C CA . SER A 1 102 ? 6.514 -4.139 -9.730 1.00 86.06 102 SER A CA 1
ATOM 793 C C . SER A 1 102 ? 6.959 -4.596 -11.123 1.00 86.06 102 SER A C 1
ATOM 795 O O . SER A 1 102 ? 8.137 -4.894 -11.308 1.00 86.06 102 SER A O 1
ATOM 797 N N . ALA A 1 103 ? 6.069 -4.575 -12.119 1.00 86.62 103 ALA A N 1
ATOM 798 C CA . ALA A 1 103 ? 6.396 -4.944 -13.496 1.00 86.62 103 ALA A CA 1
ATOM 799 C C . ALA A 1 103 ? 7.490 -4.040 -14.094 1.00 86.62 103 ALA A C 1
ATOM 801 O O . ALA A 1 103 ? 8.445 -4.532 -14.699 1.00 86.62 103 ALA A O 1
ATOM 802 N N . CYS A 1 104 ? 7.414 -2.724 -13.867 1.00 88.12 104 CYS A N 1
ATOM 803 C CA . CYS A 1 104 ? 8.447 -1.788 -14.307 1.00 88.12 104 CYS A CA 1
ATOM 804 C C . CYS A 1 104 ? 9.799 -2.068 -13.641 1.00 88.12 104 CYS A C 1
ATOM 806 O O . CYS A 1 104 ? 10.825 -2.083 -14.316 1.00 88.12 104 CYS A O 1
ATOM 808 N N . GLN A 1 105 ? 9.824 -2.315 -12.328 1.00 88.06 105 GLN A N 1
ATOM 809 C CA . GLN A 1 105 ? 11.057 -2.660 -11.612 1.00 88.06 105 GLN A CA 1
ATOM 810 C C . GLN A 1 105 ? 11.678 -3.959 -12.135 1.00 88.06 105 GLN A C 1
ATOM 812 O O . GLN A 1 105 ? 12.901 -4.062 -12.251 1.00 88.06 105 GLN A O 1
ATOM 817 N N . ASP A 1 106 ? 10.856 -4.957 -12.449 1.00 87.00 106 ASP A N 1
ATOM 818 C CA . ASP A 1 106 ? 11.305 -6.223 -13.025 1.00 87.00 106 ASP A CA 1
ATOM 819 C C . ASP A 1 106 ? 11.926 -6.008 -14.403 1.00 87.00 106 ASP A C 1
ATOM 821 O O . ASP A 1 106 ? 13.032 -6.487 -14.662 1.00 87.00 106 ASP A O 1
ATOM 825 N N . GLN A 1 107 ? 11.274 -5.216 -15.253 1.00 88.50 107 GLN A N 1
ATOM 826 C CA . GLN A 1 107 ? 11.781 -4.899 -16.580 1.00 88.50 107 GLN A CA 1
ATOM 827 C C . GLN A 1 107 ? 13.056 -4.046 -16.534 1.00 88.50 107 GLN A C 1
ATOM 829 O O . GLN A 1 107 ? 14.009 -4.350 -17.247 1.00 88.50 107 GLN A O 1
ATOM 834 N N . ILE A 1 108 ? 13.144 -3.048 -15.649 1.00 89.62 108 ILE A N 1
ATOM 835 C CA . ILE A 1 108 ? 14.378 -2.270 -15.431 1.00 89.62 108 ILE A CA 1
ATOM 836 C C . ILE A 1 108 ? 15.531 -3.199 -15.048 1.00 89.62 108 ILE A C 1
ATOM 838 O O . ILE A 1 108 ? 16.633 -3.065 -15.576 1.00 89.62 108 ILE A O 1
ATOM 842 N N . ARG A 1 109 ? 15.293 -4.172 -14.155 1.00 88.38 109 ARG A N 1
ATOM 843 C CA . ARG A 1 109 ? 16.318 -5.154 -13.771 1.00 88.38 109 ARG A CA 1
ATOM 844 C C . ARG A 1 109 ? 16.776 -5.997 -14.960 1.00 88.38 109 ARG A C 1
ATOM 846 O O . ARG A 1 109 ? 17.982 -6.192 -15.107 1.00 88.38 109 ARG A O 1
ATOM 853 N N . ARG A 1 110 ? 15.839 -6.447 -15.803 1.00 87.94 110 ARG A N 1
ATOM 854 C CA . ARG A 1 110 ? 16.133 -7.202 -17.032 1.00 87.94 110 ARG A CA 1
ATOM 855 C C . ARG A 1 110 ? 16.958 -6.376 -18.018 1.00 87.94 110 ARG A C 1
ATOM 857 O O . ARG A 1 110 ? 18.021 -6.828 -18.431 1.00 87.94 110 ARG A O 1
ATOM 864 N N . LEU A 1 111 ? 16.519 -5.155 -18.329 1.00 88.12 111 LEU A N 1
ATOM 865 C CA . LEU A 1 111 ? 17.207 -4.242 -19.249 1.00 88.12 111 LEU A CA 1
ATOM 866 C C . LEU A 1 111 ? 18.597 -3.832 -18.740 1.00 88.12 111 LEU A C 1
ATOM 868 O O . LEU A 1 111 ? 19.523 -3.691 -19.528 1.00 88.12 111 LEU A O 1
ATOM 872 N N . ALA A 1 112 ? 18.771 -3.695 -17.424 1.00 87.94 112 ALA A N 1
ATOM 873 C CA . ALA A 1 112 ? 20.062 -3.398 -16.802 1.00 87.94 112 ALA A CA 1
ATOM 874 C C . ALA A 1 112 ? 21.004 -4.618 -16.700 1.00 87.94 112 ALA A C 1
ATOM 876 O O . ALA A 1 112 ? 22.035 -4.532 -16.031 1.00 87.94 112 ALA A O 1
ATOM 877 N N . GLY A 1 113 ? 20.644 -5.774 -17.273 1.00 83.94 113 GLY A N 1
ATOM 878 C CA . GLY A 1 113 ? 21.454 -6.997 -17.232 1.00 83.94 113 GLY A CA 1
ATOM 879 C C . GLY A 1 113 ? 21.616 -7.599 -15.830 1.00 83.94 113 GLY A C 1
ATOM 880 O O . GLY A 1 113 ? 22.487 -8.442 -15.602 1.00 83.94 113 GLY A O 1
ATOM 881 N N . ARG A 1 114 ? 20.800 -7.184 -14.852 1.00 75.44 114 ARG A N 1
ATOM 882 C CA . ARG A 1 114 ? 20.872 -7.720 -13.490 1.00 75.44 114 ARG A CA 1
ATOM 883 C C . ARG A 1 114 ? 20.165 -9.071 -13.467 1.00 75.44 114 ARG A C 1
ATOM 885 O O . ARG A 1 114 ? 18.947 -9.135 -13.620 1.00 75.44 114 ARG A O 1
ATOM 892 N N . LYS A 1 115 ? 20.918 -10.156 -13.223 1.00 69.00 115 LYS A N 1
ATOM 893 C CA . LYS A 1 115 ? 20.334 -11.482 -12.939 1.00 69.00 115 LYS A CA 1
ATOM 894 C C . LYS A 1 115 ? 19.257 -11.330 -11.863 1.00 69.00 115 LYS A C 1
ATOM 896 O O . LYS A 1 115 ? 19.456 -10.561 -10.918 1.00 69.00 115 LYS A O 1
ATOM 901 N N . HIS A 1 116 ? 18.149 -12.063 -11.996 1.00 58.03 116 HIS A N 1
ATOM 902 C CA . HIS A 1 116 ? 17.080 -12.141 -10.998 1.00 58.03 116 HIS A CA 1
ATOM 903 C C . HIS A 1 116 ? 17.653 -12.641 -9.658 1.00 58.03 116 HIS A C 1
ATOM 905 O O . HIS A 1 116 ? 17.557 -13.814 -9.314 1.00 58.03 116 HIS A O 1
ATOM 911 N N . LYS A 1 117 ? 18.273 -11.756 -8.872 1.00 57.00 117 LYS A N 1
ATOM 912 C CA . LYS A 1 117 ? 18.472 -12.008 -7.451 1.00 57.00 117 LYS A CA 1
ATOM 913 C C . LYS A 1 117 ? 17.076 -12.069 -6.845 1.00 57.00 117 LYS A C 1
ATOM 915 O O . LYS A 1 117 ? 16.240 -11.200 -7.129 1.00 57.00 117 LYS A O 1
ATOM 920 N N . LYS A 1 118 ? 16.831 -13.120 -6.053 1.00 55.38 118 LYS A N 1
ATOM 921 C CA . LYS A 1 118 ? 15.651 -13.256 -5.187 1.00 55.38 118 LYS A CA 1
ATOM 922 C C . LYS A 1 118 ? 15.405 -11.878 -4.572 1.00 55.38 118 LYS A C 1
ATOM 924 O O . LYS A 1 118 ? 16.367 -11.301 -4.066 1.00 55.38 118 LYS A O 1
ATOM 929 N N . ARG A 1 119 ? 14.192 -11.319 -4.723 1.00 54.50 119 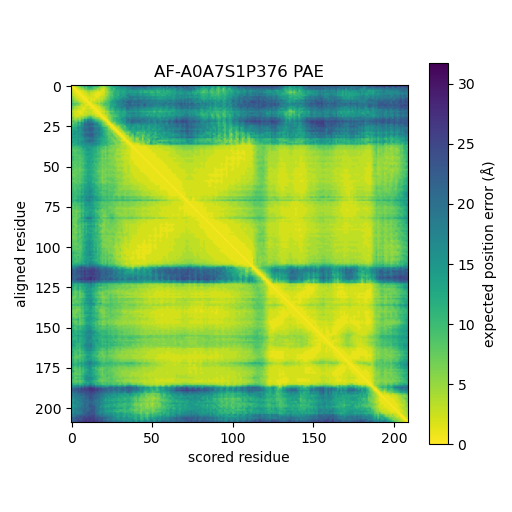ARG A N 1
ATOM 930 C CA . ARG A 1 119 ? 13.814 -10.010 -4.157 1.00 54.50 119 ARG A CA 1
ATOM 931 C C . ARG A 1 119 ? 14.329 -10.004 -2.715 1.00 54.50 119 ARG A C 1
ATOM 933 O O . ARG A 1 119 ? 13.785 -10.724 -1.884 1.00 54.50 119 ARG A O 1
ATOM 940 N N . SER A 1 120 ? 15.414 -9.282 -2.435 1.00 53.19 120 SER A N 1
ATOM 941 C CA . SER A 1 120 ? 15.778 -8.983 -1.057 1.00 53.19 120 SER A CA 1
ATOM 942 C C . SER A 1 120 ? 14.591 -8.187 -0.545 1.00 53.19 120 SER A C 1
ATOM 944 O O . SER A 1 120 ? 14.304 -7.124 -1.105 1.00 53.19 120 SER A O 1
ATOM 946 N N . GLY A 1 121 ? 13.818 -8.769 0.375 1.00 58.59 121 GLY A N 1
ATOM 947 C CA . GLY A 1 121 ? 12.624 -8.122 0.908 1.00 58.59 121 GLY A CA 1
ATOM 948 C C . GLY A 1 121 ? 12.993 -6.708 1.335 1.00 58.59 121 GLY A C 1
ATOM 949 O O . GLY A 1 121 ? 14.051 -6.517 1.934 1.00 58.59 121 GLY A O 1
ATOM 950 N N . ALA A 1 122 ? 12.186 -5.721 0.945 1.00 66.06 122 ALA A N 1
ATOM 951 C CA . ALA A 1 122 ? 12.414 -4.351 1.377 1.00 66.06 122 ALA A CA 1
ATOM 952 C C . ALA A 1 122 ? 12.515 -4.347 2.909 1.00 66.06 122 ALA A C 1
ATOM 954 O O . ALA A 1 122 ? 11.592 -4.792 3.589 1.00 66.06 122 ALA A O 1
ATOM 955 N N . SER A 1 123 ? 13.659 -3.925 3.443 1.00 80.44 123 SER A N 1
ATOM 956 C CA . SER A 1 123 ? 13.860 -3.809 4.883 1.00 80.44 123 SER A CA 1
ATOM 957 C C . SER A 1 123 ? 13.479 -2.400 5.307 1.00 80.44 123 SER A C 1
ATOM 959 O O . SER A 1 123 ? 14.090 -1.434 4.849 1.00 80.44 123 SER A O 1
ATOM 961 N N . PHE A 1 124 ? 12.481 -2.285 6.174 1.00 91.00 124 PHE A N 1
ATOM 962 C CA . PHE A 1 124 ? 12.081 -1.014 6.770 1.00 91.00 124 PHE A CA 1
ATOM 963 C C . PHE A 1 124 ? 12.752 -0.843 8.133 1.00 91.00 124 PHE A C 1
ATOM 965 O O . PHE A 1 124 ? 12.923 -1.821 8.861 1.00 91.00 124 PHE A O 1
ATOM 972 N N . GLY A 1 125 ? 13.151 0.384 8.458 1.00 93.81 125 GLY A N 1
ATOM 973 C CA . GLY A 1 125 ? 13.664 0.730 9.780 1.00 93.81 125 GLY A CA 1
ATOM 974 C C . GLY A 1 125 ? 12.530 1.131 10.719 1.00 93.81 125 GLY A C 1
ATOM 975 O O . GLY A 1 125 ? 11.437 1.487 10.273 1.00 93.81 125 GLY A O 1
ATOM 976 N N . GLU A 1 126 ? 12.793 1.127 12.024 1.00 95.25 126 GLU A N 1
ATOM 977 C CA . GLU A 1 126 ? 11.920 1.841 12.953 1.00 95.25 126 GLU A CA 1
ATOM 978 C C . GLU A 1 126 ? 11.862 3.322 12.578 1.00 95.25 126 GLU A C 1
ATOM 980 O O . GLU A 1 126 ? 12.851 3.947 12.199 1.00 95.25 126 GLU A O 1
ATOM 985 N N . GLY A 1 127 ? 10.659 3.876 12.631 1.00 95.12 127 GLY A N 1
ATOM 986 C CA . GLY A 1 127 ? 10.376 5.236 12.221 1.00 95.12 127 GLY A CA 1
ATOM 987 C C . GLY A 1 127 ? 10.117 5.436 10.730 1.00 95.12 127 GLY A C 1
ATOM 988 O O . GLY A 1 127 ? 9.650 6.518 10.376 1.00 95.12 127 GLY A O 1
ATOM 989 N N . SER A 1 128 ? 10.337 4.428 9.876 1.00 94.56 128 SER A N 1
ATOM 990 C CA . SER A 1 128 ? 10.010 4.516 8.449 1.00 94.56 128 SER A CA 1
ATOM 991 C C . SER A 1 128 ? 8.519 4.790 8.230 1.00 94.56 128 SER A C 1
ATOM 993 O O . SER A 1 128 ? 7.659 4.120 8.813 1.00 94.56 128 SER A O 1
ATOM 995 N N . CYS A 1 129 ? 8.214 5.745 7.350 1.00 94.19 129 CYS A N 1
ATOM 996 C CA . CYS A 1 129 ? 6.858 6.008 6.883 1.00 94.19 129 CYS A CA 1
ATOM 997 C C . CYS A 1 129 ? 6.513 5.019 5.768 1.00 94.19 129 CYS A C 1
ATOM 999 O O . CYS A 1 129 ? 7.216 4.912 4.759 1.00 94.19 129 CYS A O 1
ATOM 1001 N N . VAL A 1 130 ? 5.418 4.288 5.942 1.00 94.56 130 VAL A N 1
ATOM 1002 C CA . VAL A 1 130 ? 4.993 3.231 5.023 1.00 94.56 130 VAL A CA 1
ATOM 1003 C C . VAL A 1 130 ? 3.514 3.355 4.697 1.00 94.56 130 VAL A C 1
ATOM 1005 O O . VAL A 1 130 ? 2.755 4.029 5.392 1.00 94.56 130 VAL A O 1
ATOM 1008 N N . TRP A 1 131 ? 3.090 2.672 3.644 1.00 94.12 131 TRP A N 1
ATOM 1009 C CA . TRP A 1 131 ? 1.685 2.390 3.397 1.00 94.12 131 TRP A CA 1
ATOM 1010 C C . TRP A 1 131 ? 1.468 0.897 3.169 1.00 94.12 131 TRP A C 1
ATOM 1012 O O . TRP A 1 131 ? 2.369 0.171 2.733 1.00 94.12 131 TRP A O 1
ATOM 1022 N N . VAL A 1 132 ? 0.270 0.438 3.519 1.00 94.25 132 VAL A N 1
ATOM 1023 C CA . VAL A 1 132 ? -0.085 -0.983 3.535 1.00 94.25 132 VAL A CA 1
ATOM 1024 C C . VAL A 1 132 ? -0.647 -1.416 2.185 1.00 94.25 132 VAL A C 1
ATOM 1026 O O . VAL A 1 132 ? -1.464 -0.722 1.584 1.00 94.25 132 VAL A O 1
ATOM 1029 N N . CYS A 1 133 ? -0.255 -2.588 1.703 1.00 91.19 133 CYS A N 1
ATOM 1030 C CA . CYS A 1 133 ? -0.727 -3.151 0.442 1.00 91.19 133 CYS A CA 1
ATOM 1031 C C . CYS A 1 133 ? -0.803 -4.683 0.492 1.00 91.19 133 CYS A C 1
ATOM 1033 O O . CYS A 1 133 ? -0.167 -5.336 1.319 1.00 91.19 133 CYS A O 1
ATOM 1035 N N . GLY A 1 134 ? -1.585 -5.280 -0.409 1.00 87.69 134 GLY A N 1
ATOM 1036 C CA . GLY A 1 134 ? -1.642 -6.737 -0.571 1.00 87.69 134 GLY A CA 1
ATOM 1037 C C . GLY A 1 134 ? -2.178 -7.523 0.635 1.00 87.69 134 GLY A C 1
ATOM 1038 O O . GLY A 1 134 ? -2.022 -8.740 0.675 1.00 87.69 134 GLY A O 1
ATOM 1039 N N . VAL A 1 135 ? -2.806 -6.875 1.620 1.00 90.06 135 VAL A N 1
ATOM 1040 C CA . VAL A 1 135 ? -3.414 -7.560 2.768 1.00 90.06 135 VAL A CA 1
ATOM 1041 C C . VAL A 1 135 ? -4.765 -8.134 2.348 1.00 90.06 135 VAL A C 1
ATOM 1043 O O . VAL A 1 135 ? -5.676 -7.390 1.984 1.00 90.06 135 VAL A O 1
ATOM 1046 N N . VAL A 1 136 ? -4.899 -9.462 2.395 1.00 85.50 136 VAL A N 1
ATOM 1047 C CA . VAL A 1 136 ? -6.116 -10.171 1.953 1.00 85.50 136 VAL A CA 1
ATOM 1048 C C . VAL A 1 136 ? -7.136 -10.322 3.082 1.00 85.50 136 VAL A C 1
ATOM 1050 O O . VAL A 1 136 ? -8.323 -10.111 2.862 1.00 85.50 136 VAL A O 1
ATOM 1053 N N . GLY A 1 137 ? -6.689 -10.666 4.295 1.00 86.12 137 GLY A N 1
ATOM 1054 C CA . GLY A 1 137 ? -7.589 -10.938 5.427 1.00 86.12 137 GLY A CA 1
ATOM 1055 C C . GLY A 1 137 ? -8.218 -9.693 6.060 1.00 86.12 137 GLY A C 1
ATOM 1056 O O . GLY A 1 137 ? -9.262 -9.795 6.694 1.00 86.12 137 GLY A O 1
ATOM 1057 N N . ARG A 1 138 ? -7.589 -8.527 5.880 1.00 90.75 138 ARG A N 1
ATOM 1058 C CA . ARG A 1 138 ? -8.028 -7.214 6.382 1.00 90.75 138 ARG A CA 1
ATOM 1059 C C . ARG A 1 138 ? -7.848 -6.167 5.277 1.00 90.75 138 ARG A C 1
ATOM 1061 O O . ARG A 1 138 ? -6.927 -5.346 5.333 1.00 90.75 138 ARG A O 1
ATOM 1068 N N . PRO A 1 139 ? -8.618 -6.268 4.178 1.00 88.94 139 PRO A N 1
ATOM 1069 C CA . PRO A 1 139 ? -8.380 -5.469 2.986 1.00 88.94 139 PRO A CA 1
ATOM 1070 C C . PRO A 1 139 ? -8.588 -3.969 3.213 1.00 88.94 139 PRO A C 1
ATOM 1072 O O . PRO A 1 139 ? -8.091 -3.175 2.413 1.00 88.94 139 PRO A O 1
ATOM 1075 N N . GLU A 1 140 ? -9.319 -3.574 4.254 1.00 92.81 140 GLU A N 1
ATOM 1076 C CA . GLU A 1 140 ? -9.534 -2.192 4.691 1.00 92.81 140 GLU A CA 1
ATOM 1077 C C . GLU A 1 140 ? -8.249 -1.489 5.144 1.00 92.81 140 GLU A C 1
ATOM 1079 O O . GLU A 1 140 ? -8.200 -0.264 5.143 1.00 92.81 140 GLU A O 1
ATOM 1084 N N . TYR A 1 141 ? -7.186 -2.240 5.453 1.00 94.88 141 TYR A N 1
ATOM 1085 C CA . TYR A 1 141 ? -5.878 -1.655 5.744 1.00 94.88 141 TYR A CA 1
ATOM 1086 C C . TYR A 1 141 ? -5.143 -1.200 4.483 1.00 94.88 141 TYR A C 1
ATOM 1088 O O . TYR A 1 141 ? -4.292 -0.320 4.557 1.00 94.88 141 TYR A O 1
ATOM 1096 N N . ASN A 1 142 ? -5.446 -1.783 3.319 1.00 93.12 142 ASN A N 1
ATOM 1097 C CA . ASN A 1 142 ? -4.733 -1.450 2.090 1.00 93.12 142 ASN A CA 1
ATOM 1098 C C . ASN A 1 142 ? -4.918 0.029 1.729 1.00 93.12 142 ASN A C 1
ATOM 1100 O O . ASN A 1 142 ? -6.029 0.547 1.739 1.00 93.12 142 ASN A O 1
ATOM 1104 N N . GLY A 1 143 ? -3.827 0.690 1.358 1.00 92.25 143 GLY A N 1
ATOM 1105 C CA . GLY A 1 143 ? -3.780 2.111 1.035 1.00 92.25 143 GLY A CA 1
ATOM 1106 C C . GLY A 1 143 ? -3.636 3.038 2.241 1.00 92.25 143 GLY A C 1
ATOM 1107 O O . GLY A 1 143 ? -3.314 4.206 2.035 1.00 92.25 143 GLY A O 1
ATOM 1108 N N . LEU A 1 144 ? -3.802 2.538 3.472 1.00 94.94 144 LEU A N 1
ATOM 1109 C CA . LEU A 1 144 ? -3.577 3.335 4.675 1.00 94.94 144 LEU A CA 1
ATOM 1110 C C . LEU A 1 144 ? -2.085 3.559 4.909 1.00 94.94 144 LEU A C 1
ATOM 1112 O O . LEU A 1 144 ? -1.264 2.654 4.733 1.00 94.94 144 LEU A O 1
ATOM 1116 N N . GLU A 1 145 ? -1.749 4.776 5.325 1.00 94.94 145 GLU A N 1
ATOM 1117 C CA . GLU A 1 145 ? -0.410 5.129 5.782 1.00 94.94 145 GLU A CA 1
ATOM 1118 C C . GLU A 1 145 ? -0.205 4.743 7.248 1.00 94.94 145 GLU A C 1
ATOM 1120 O O . GLU A 1 145 ? -1.152 4.670 8.036 1.00 94.94 145 GLU A O 1
ATOM 1125 N N . GLY A 1 146 ? 1.051 4.533 7.618 1.00 95.50 146 GLY A N 1
ATOM 1126 C CA . GLY A 1 146 ? 1.463 4.306 8.989 1.00 95.50 146 GLY A CA 1
ATOM 1127 C C . GLY A 1 146 ? 2.963 4.485 9.176 1.00 95.50 146 GLY A C 1
ATOM 1128 O O . GLY A 1 146 ? 3.711 4.760 8.235 1.00 95.50 146 GLY A O 1
ATOM 1129 N N . LYS A 1 147 ? 3.403 4.312 10.418 1.00 97.19 147 LYS A N 1
ATOM 1130 C CA . LYS A 1 147 ? 4.809 4.398 10.812 1.00 97.19 147 LYS A CA 1
ATOM 1131 C C . LYS A 1 147 ? 5.253 3.074 11.411 1.00 97.19 147 LYS A C 1
ATOM 1133 O O . LYS A 1 147 ? 4.549 2.519 12.254 1.00 97.19 147 LYS A O 1
ATOM 1138 N N . VAL A 1 148 ? 6.410 2.573 10.989 1.00 97.25 148 VAL A N 1
ATOM 1139 C CA . VAL A 1 148 ? 7.016 1.387 11.605 1.00 97.25 148 VAL A CA 1
ATOM 1140 C C . VAL A 1 148 ? 7.446 1.746 13.025 1.00 97.25 148 VAL A C 1
ATOM 1142 O O . VAL A 1 148 ? 8.197 2.700 13.221 1.00 97.25 148 VAL A O 1
ATOM 1145 N N . THR A 1 149 ? 6.966 1.001 14.014 1.00 97.69 149 THR A N 1
ATOM 1146 C CA . THR A 1 149 ? 7.268 1.228 15.435 1.00 97.69 149 THR A CA 1
ATOM 1147 C C . THR A 1 149 ? 8.150 0.148 16.040 1.00 97.69 149 THR A C 1
ATOM 1149 O O . THR A 1 149 ? 8.764 0.407 17.063 1.00 97.69 149 THR A O 1
ATOM 1152 N N . ALA A 1 150 ? 8.199 -1.046 15.443 1.00 96.62 150 ALA A N 1
ATOM 1153 C CA . ALA A 1 150 ? 9.121 -2.106 15.841 1.00 96.62 150 ALA A CA 1
ATOM 1154 C C . ALA A 1 150 ? 9.365 -3.086 14.687 1.00 96.62 150 ALA A C 1
ATOM 1156 O O . ALA A 1 150 ? 8.489 -3.307 13.841 1.00 96.62 150 ALA A O 1
ATOM 1157 N N . ILE A 1 151 ? 10.540 -3.711 14.690 1.00 96.31 151 ILE A N 1
ATOM 1158 C CA . ILE A 1 151 ? 10.891 -4.821 13.799 1.00 96.31 151 ILE A CA 1
ATOM 1159 C C . ILE A 1 151 ? 10.880 -6.103 14.628 1.00 96.31 151 ILE A C 1
ATOM 1161 O O . ILE A 1 151 ? 11.552 -6.186 15.649 1.00 96.31 151 ILE A O 1
ATOM 1165 N N . LEU A 1 152 ? 10.128 -7.108 14.185 1.00 94.88 152 LEU A N 1
ATOM 1166 C CA . LEU A 1 152 ? 9.942 -8.368 14.897 1.00 94.88 152 LEU A CA 1
ATOM 1167 C C . LEU A 1 152 ? 10.695 -9.504 14.190 1.00 94.88 152 LEU A C 1
ATOM 1169 O O . LEU A 1 152 ? 10.224 -9.989 13.148 1.00 94.88 152 LEU A O 1
ATOM 1173 N N . PRO A 1 153 ? 11.839 -9.963 14.728 1.00 93.69 153 PRO A N 1
ATOM 1174 C CA . PRO A 1 153 ? 12.571 -11.096 14.174 1.00 93.69 153 PRO A CA 1
ATOM 1175 C C . PRO A 1 153 ? 11.720 -12.374 14.171 1.00 93.69 153 PRO A C 1
ATOM 1177 O O . PRO A 1 153 ? 10.825 -12.513 15.012 1.00 93.69 153 PRO A O 1
ATOM 1180 N N . PRO A 1 154 ? 11.967 -13.305 13.235 1.00 95.25 154 PRO A N 1
ATOM 1181 C CA . PRO A 1 154 ? 11.247 -14.573 13.182 1.00 95.25 154 PRO A CA 1
ATOM 1182 C C . PRO A 1 154 ? 11.505 -15.428 14.428 1.00 95.25 154 PRO A C 1
ATOM 1184 O O . PRO A 1 154 ? 12.570 -15.342 15.037 1.00 95.25 154 PRO A O 1
ATOM 1187 N N . ASN A 1 155 ? 10.547 -16.294 14.757 1.00 94.69 155 ASN A N 1
ATOM 1188 C CA . ASN A 1 155 ? 10.616 -17.257 15.864 1.00 94.69 155 ASN A CA 1
ATOM 1189 C C . ASN A 1 155 ? 10.904 -16.631 17.245 1.00 94.69 155 ASN A C 1
ATOM 1191 O O . ASN A 1 155 ? 11.640 -17.192 18.055 1.00 94.69 155 ASN A O 1
ATOM 1195 N N . THR A 1 156 ? 10.309 -15.472 17.520 1.00 93.50 156 THR A N 1
ATOM 1196 C CA . THR A 1 156 ? 10.375 -14.784 18.821 1.00 93.50 156 THR A CA 1
ATOM 1197 C C . THR A 1 156 ? 9.025 -14.856 19.550 1.00 93.50 156 THR A C 1
ATOM 1199 O O . THR A 1 156 ? 8.009 -15.160 18.915 1.00 93.50 156 THR A O 1
ATOM 1202 N N . PRO A 1 157 ? 8.957 -14.567 20.868 1.00 93.7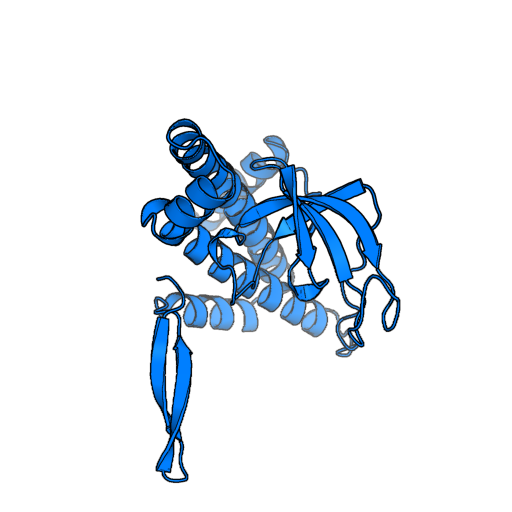5 157 PRO A N 1
ATOM 1203 C CA . PRO A 1 157 ? 7.685 -14.503 21.598 1.00 93.75 157 PRO A CA 1
ATOM 1204 C C . PRO A 1 157 ? 6.651 -13.581 20.932 1.00 93.75 157 PRO A C 1
ATOM 1206 O O . PRO A 1 157 ? 5.473 -13.935 20.852 1.00 93.75 157 PRO A O 1
A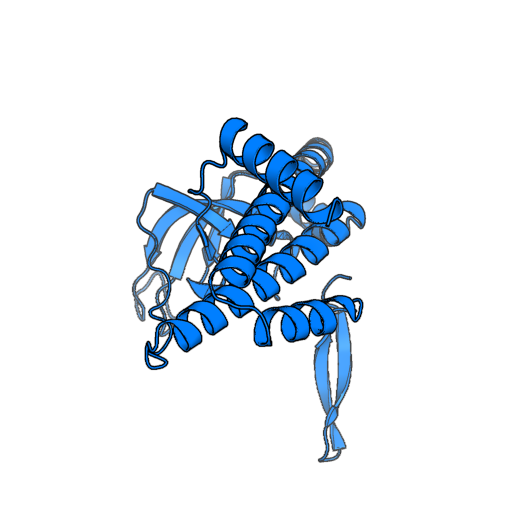TOM 1209 N N . ASP A 1 158 ? 7.117 -12.461 20.371 1.00 89.38 158 ASP A N 1
ATOM 1210 C CA . ASP A 1 158 ? 6.289 -11.453 19.698 1.00 89.38 158 ASP A CA 1
ATOM 1211 C C . ASP A 1 158 ? 6.057 -11.745 18.202 1.00 89.38 158 ASP A C 1
ATOM 1213 O O . ASP A 1 158 ? 5.222 -11.110 17.554 1.00 89.38 158 ASP A O 1
ATOM 1217 N N . ASN A 1 159 ? 6.760 -12.728 17.626 1.00 94.06 159 ASN A N 1
ATOM 1218 C CA . ASN A 1 159 ? 6.571 -13.177 16.249 1.00 94.06 159 ASN A CA 1
ATOM 1219 C C . ASN A 1 159 ? 6.856 -14.674 16.096 1.00 94.06 159 ASN A C 1
ATOM 1221 O O . ASN A 1 159 ? 7.972 -15.105 15.811 1.00 94.06 159 ASN A O 1
ATOM 1225 N N . LYS A 1 160 ? 5.785 -15.463 16.189 1.00 93.25 160 LYS A N 1
ATOM 1226 C CA . LYS A 1 160 ? 5.819 -16.923 16.021 1.00 93.25 160 LYS A CA 1
ATOM 1227 C C . LYS A 1 160 ? 6.006 -17.388 14.570 1.00 93.25 160 LYS A C 1
ATOM 1229 O O . LYS A 1 160 ? 6.026 -18.589 14.334 1.00 93.25 160 LYS A O 1
ATOM 1234 N N . SER A 1 161 ? 6.056 -16.475 13.595 1.00 91.62 161 SER A N 1
ATOM 1235 C CA . SER A 1 161 ? 6.257 -16.847 12.190 1.00 91.62 161 SER A CA 1
ATOM 1236 C C . SER A 1 161 ? 7.737 -16.971 11.836 1.00 91.62 161 SER A C 1
ATOM 1238 O O . SER A 1 161 ? 8.606 -16.408 12.499 1.00 91.62 161 SER A O 1
ATOM 1240 N N . ASP A 1 162 ? 8.002 -17.682 10.747 1.00 93.38 162 ASP A N 1
ATOM 1241 C CA . ASP A 1 162 ? 9.325 -17.922 10.169 1.00 93.38 162 ASP A CA 1
ATOM 1242 C C . ASP A 1 162 ? 9.877 -16.724 9.376 1.00 93.38 162 ASP A C 1
ATOM 1244 O O . ASP A 1 162 ? 10.994 -16.767 8.862 1.00 93.38 162 ASP A O 1
ATOM 1248 N N . VAL A 1 163 ? 9.113 -15.633 9.288 1.00 92.50 163 VAL A N 1
ATOM 1249 C CA . VAL A 1 163 ? 9.481 -14.415 8.562 1.00 92.50 163 VAL A CA 1
ATOM 1250 C C . VAL A 1 163 ? 9.497 -13.200 9.480 1.00 92.50 163 VAL A C 1
ATOM 1252 O O . VAL A 1 163 ? 8.705 -13.102 10.416 1.00 92.50 163 VAL A O 1
ATOM 1255 N N . THR A 1 164 ? 10.364 -12.230 9.183 1.00 93.75 164 THR A N 1
ATOM 1256 C CA . THR A 1 164 ? 10.360 -10.927 9.860 1.00 93.75 164 THR A CA 1
ATOM 1257 C C . THR A 1 164 ? 9.023 -10.220 9.655 1.00 93.75 164 THR A C 1
ATOM 1259 O O . THR A 1 164 ? 8.513 -10.131 8.532 1.00 93.75 164 THR A O 1
ATOM 1262 N N . ARG A 1 165 ? 8.473 -9.681 10.743 1.00 95.44 165 ARG A N 1
ATOM 1263 C CA . ARG A 1 165 ? 7.278 -8.835 10.722 1.00 95.44 165 ARG A CA 1
ATOM 1264 C C . ARG A 1 165 ? 7.612 -7.430 11.207 1.00 95.44 165 ARG A C 1
ATOM 1266 O O . ARG A 1 165 ? 8.635 -7.199 11.838 1.00 95.44 165 ARG A O 1
ATOM 1273 N N . TYR A 1 166 ? 6.731 -6.496 10.903 1.00 96.50 166 TYR A N 1
ATOM 1274 C CA . TYR A 1 166 ? 6.850 -5.087 11.233 1.00 96.50 166 TYR A CA 1
ATOM 1275 C C . TYR A 1 166 ? 5.598 -4.679 11.987 1.00 96.50 166 TYR A C 1
ATOM 1277 O O . TYR A 1 166 ? 4.484 -4.876 11.495 1.00 96.50 166 TYR A O 1
ATOM 1285 N N . HIS A 1 167 ? 5.783 -4.108 13.170 1.00 97.06 167 HIS A N 1
ATOM 1286 C CA . HIS A 1 167 ? 4.723 -3.369 13.831 1.00 97.06 167 HIS A CA 1
ATOM 1287 C C . HIS A 1 167 ? 4.582 -2.014 13.156 1.00 97.06 167 HIS A C 1
ATOM 1289 O O . HIS A 1 167 ? 5.540 -1.248 13.069 1.00 97.06 167 HIS A O 1
ATOM 1295 N N . VAL A 1 168 ? 3.383 -1.745 12.653 1.00 97.31 168 VAL A N 1
ATOM 1296 C CA . VAL A 1 168 ? 3.034 -0.504 11.974 1.00 97.31 168 VAL A CA 1
ATOM 1297 C C . VAL A 1 168 ? 1.877 0.129 12.723 1.00 97.31 168 VAL A C 1
ATOM 1299 O O . VAL A 1 168 ? 0.817 -0.477 12.860 1.00 97.31 168 VAL A O 1
ATOM 1302 N N . CYS A 1 169 ? 2.084 1.346 13.211 1.00 97.44 169 CYS A N 1
ATOM 1303 C CA . CYS A 1 169 ? 1.020 2.175 13.756 1.00 97.44 169 CYS A CA 1
ATOM 1304 C C . CYS A 1 169 ? 0.354 2.911 12.593 1.00 97.44 169 CYS A C 1
ATOM 1306 O O . CYS A 1 169 ? 0.990 3.745 11.942 1.00 97.44 169 CYS A O 1
ATOM 1308 N N . LEU A 1 170 ? -0.893 2.555 12.287 1.00 96.00 170 LEU A N 1
ATOM 1309 C CA . LEU A 1 170 ? -1.660 3.182 11.218 1.00 96.00 170 LEU A CA 1
ATOM 1310 C C . LEU A 1 170 ? -2.004 4.623 11.600 1.00 96.00 170 LEU A C 1
ATOM 1312 O O . LEU A 1 170 ? -2.504 4.890 12.693 1.00 96.00 170 LEU A O 1
ATOM 1316 N N . SER A 1 171 ? -1.801 5.552 10.666 1.00 94.19 171 SER A N 1
ATOM 1317 C CA . SER A 1 171 ? -2.154 6.966 10.845 1.00 94.19 171 SER A CA 1
ATOM 1318 C C . SER A 1 171 ? -3.654 7.147 11.092 1.00 94.19 171 SER A C 1
ATOM 1320 O O . SER A 1 171 ? -4.076 8.097 11.749 1.00 94.19 171 SER A O 1
ATOM 1322 N N . LEU A 1 172 ? -4.469 6.221 10.578 1.00 92.56 172 LEU A N 1
ATOM 1323 C CA . LEU A 1 172 ? -5.887 6.143 10.889 1.00 92.56 172 LEU A CA 1
ATOM 1324 C C . LEU A 1 172 ? -6.083 5.449 12.246 1.00 92.56 172 LEU A C 1
ATOM 1326 O O . LEU A 1 172 ? -5.827 4.254 12.384 1.00 92.56 172 LEU A O 1
ATOM 1330 N N . CYS A 1 173 ? -6.557 6.209 13.234 1.00 89.69 173 CYS A N 1
ATOM 1331 C CA . CYS A 1 173 ? -6.934 5.729 14.572 1.00 89.69 173 CYS A CA 1
ATOM 1332 C C . CYS A 1 173 ? -5.801 5.141 15.432 1.00 89.69 173 CYS A C 1
ATOM 1334 O O . CYS A 1 173 ? -6.087 4.615 16.503 1.00 89.69 173 CYS A O 1
ATOM 1336 N N . GLY A 1 174 ? -4.534 5.227 15.006 1.00 92.69 174 GLY A N 1
ATOM 1337 C CA . GLY A 1 174 ? -3.392 4.736 15.786 1.00 92.69 174 GLY A CA 1
ATOM 1338 C C . GLY A 1 174 ? -3.358 3.214 15.947 1.00 92.69 174 GLY A C 1
ATOM 1339 O O . GLY A 1 174 ? -2.686 2.705 16.843 1.00 92.69 174 GLY A O 1
ATOM 1340 N N . GLN A 1 175 ? -4.101 2.476 15.116 1.00 94.44 175 GLN A N 1
ATOM 1341 C CA . GLN A 1 175 ? -4.194 1.024 15.219 1.00 94.44 175 GLN A CA 1
ATOM 1342 C C . GLN A 1 175 ? -2.831 0.389 14.943 1.00 94.44 175 GLN A C 1
ATOM 1344 O O . GLN A 1 175 ? -2.249 0.582 13.874 1.00 94.44 175 GLN A O 1
ATOM 1349 N N . LEU A 1 176 ? -2.350 -0.421 15.884 1.00 96.06 176 LEU A N 1
ATOM 1350 C CA . LEU A 1 176 ? -1.144 -1.212 15.692 1.00 96.06 176 LEU A CA 1
ATOM 1351 C C . LEU A 1 176 ? -1.477 -2.482 14.904 1.00 96.06 176 LEU A C 1
ATOM 1353 O O . LEU A 1 176 ? -2.391 -3.229 15.265 1.00 96.06 176 LEU A O 1
ATOM 1357 N N . VAL A 1 177 ? -0.727 -2.732 13.833 1.00 95.44 177 VAL A N 1
ATOM 1358 C CA . VAL A 1 177 ? -0.842 -3.942 13.012 1.00 95.44 177 VAL A CA 1
ATOM 1359 C C . VAL A 1 177 ? 0.523 -4.594 12.819 1.00 95.44 177 VAL A C 1
ATOM 1361 O O . VAL A 1 177 ? 1.540 -3.915 12.717 1.00 95.44 177 VAL A O 1
ATOM 1364 N N . SER A 1 178 ? 0.548 -5.926 12.749 1.00 95.94 178 SER A N 1
ATOM 1365 C CA . SER A 1 178 ? 1.758 -6.704 12.466 1.00 95.94 178 SER A CA 1
ATOM 1366 C C . SER A 1 178 ? 1.727 -7.191 11.021 1.00 95.94 178 SER A C 1
ATOM 1368 O O . SER A 1 178 ? 0.880 -8.012 10.659 1.00 95.94 178 SER A O 1
ATOM 1370 N N . LEU A 1 179 ? 2.641 -6.700 10.187 1.00 95.31 179 LEU A N 1
ATOM 1371 C CA . LEU A 1 179 ? 2.657 -6.930 8.738 1.00 95.31 179 LEU A CA 1
ATOM 1372 C C . LEU A 1 179 ? 3.999 -7.493 8.270 1.00 95.31 179 LEU A C 1
ATOM 1374 O O . LEU A 1 179 ? 5.027 -7.295 8.906 1.00 95.31 179 LEU A O 1
ATOM 1378 N N . ARG A 1 180 ? 4.002 -8.209 7.148 1.00 94.19 180 ARG A N 1
ATOM 1379 C CA . ARG A 1 180 ? 5.234 -8.661 6.489 1.00 94.19 180 ARG A CA 1
ATOM 1380 C C . ARG A 1 180 ? 5.768 -7.563 5.560 1.00 94.19 180 ARG A C 1
ATOM 1382 O O . ARG A 1 180 ? 5.021 -6.674 5.155 1.00 94.19 180 ARG A O 1
ATOM 1389 N N . ALA A 1 181 ? 7.050 -7.634 5.192 1.00 92.38 181 ALA A N 1
ATOM 1390 C CA . ALA A 1 181 ? 7.673 -6.659 4.285 1.00 92.38 181 ALA A CA 1
ATOM 1391 C C . ALA A 1 181 ? 6.962 -6.554 2.922 1.00 92.38 181 ALA A C 1
ATOM 1393 O O . ALA A 1 181 ? 6.870 -5.472 2.349 1.00 92.38 181 ALA A O 1
ATOM 1394 N N . ASP A 1 182 ? 6.447 -7.667 2.396 1.00 90.94 182 ASP A N 1
ATOM 1395 C CA . ASP A 1 182 ? 5.701 -7.720 1.133 1.00 90.94 182 ASP A CA 1
ATOM 1396 C C . ASP A 1 182 ? 4.357 -6.981 1.200 1.00 90.94 182 ASP A C 1
ATOM 1398 O O . ASP A 1 182 ? 3.862 -6.537 0.161 1.00 90.94 182 ASP A O 1
ATOM 1402 N N . ASN A 1 183 ? 3.817 -6.763 2.403 1.00 93.12 183 ASN A N 1
ATOM 1403 C CA . ASN A 1 183 ? 2.627 -5.948 2.631 1.00 93.12 183 ASN A CA 1
ATOM 1404 C C . ASN A 1 183 ? 2.914 -4.455 2.818 1.00 93.12 183 ASN A C 1
ATOM 1406 O O . ASN A 1 183 ? 1.981 -3.683 3.033 1.00 93.12 183 ASN A O 1
ATOM 1410 N N . LEU A 1 184 ? 4.175 -4.029 2.747 1.00 93.56 184 LEU A N 1
ATOM 1411 C CA . LEU A 1 184 ? 4.575 -2.651 3.005 1.00 93.56 184 LEU A CA 1
ATOM 1412 C C . LEU A 1 184 ? 5.263 -2.032 1.796 1.00 93.56 184 LEU A C 1
ATOM 1414 O O . LEU A 1 184 ? 5.963 -2.688 1.019 1.00 93.56 184 LEU A O 1
ATOM 1418 N N . ARG A 1 185 ? 5.063 -0.729 1.640 1.00 91.31 185 ARG A N 1
ATOM 1419 C CA . ARG A 1 185 ? 5.726 0.104 0.638 1.00 91.31 185 ARG A CA 1
ATOM 1420 C C . ARG A 1 185 ? 6.175 1.388 1.315 1.00 91.31 185 ARG A C 1
ATOM 1422 O O . ARG A 1 185 ? 5.449 1.927 2.144 1.00 91.31 185 ARG A O 1
ATOM 1429 N N . GLY A 1 186 ? 7.364 1.872 0.968 1.00 90.44 186 GLY A N 1
ATOM 1430 C CA . GLY A 1 186 ? 7.858 3.141 1.498 1.00 90.44 186 GLY A CA 1
ATOM 1431 C C . GLY A 1 186 ? 6.977 4.301 1.037 1.00 90.44 186 GLY A C 1
ATOM 1432 O O . GLY A 1 186 ? 6.612 4.376 -0.138 1.00 90.44 186 GLY A O 1
ATOM 1433 N N . SER A 1 187 ? 6.651 5.204 1.957 1.00 81.38 187 SER A N 1
ATOM 1434 C CA . SER A 1 187 ? 5.976 6.471 1.648 1.00 81.38 187 SER A CA 1
ATOM 1435 C C . SER A 1 187 ? 6.972 7.578 1.271 1.00 81.38 187 SER A C 1
ATOM 1437 O O . SER A 1 187 ? 6.566 8.619 0.758 1.00 81.38 187 SER A O 1
ATOM 1439 N N . ASP A 1 188 ? 8.274 7.324 1.449 1.00 62.34 188 ASP A N 1
ATOM 1440 C CA . ASP A 1 188 ? 9.389 8.283 1.375 1.00 62.34 188 ASP A CA 1
ATOM 1441 C C . ASP A 1 188 ? 9.793 8.709 -0.041 1.00 62.34 188 ASP A C 1
ATOM 1443 O O . ASP A 1 188 ? 10.937 9.086 -0.286 1.00 62.34 188 ASP A O 1
ATOM 1447 N N . THR A 1 189 ? 8.869 8.703 -0.999 1.00 56.34 189 THR A N 1
ATOM 1448 C CA . THR A 1 189 ? 9.082 9.539 -2.183 1.00 56.34 189 THR A CA 1
ATOM 1449 C C . THR A 1 189 ? 8.334 10.842 -1.943 1.00 56.34 189 THR A C 1
ATOM 1451 O O . THR A 1 189 ? 7.146 10.909 -2.268 1.00 56.34 189 THR A O 1
ATOM 1454 N N . PRO A 1 190 ? 8.976 11.889 -1.376 1.00 52.72 190 PRO A N 1
ATOM 1455 C CA . PRO A 1 190 ? 8.446 13.234 -1.483 1.00 52.72 190 PRO A CA 1
ATOM 1456 C C . PRO A 1 190 ? 8.423 13.565 -2.974 1.00 52.72 190 PRO A C 1
ATOM 1458 O O . PRO A 1 190 ? 9.417 13.956 -3.596 1.00 52.72 190 PRO A O 1
ATOM 1461 N N . MET A 1 191 ? 7.271 13.304 -3.578 1.00 64.12 191 MET A N 1
ATOM 1462 C CA . MET A 1 191 ? 6.902 13.882 -4.847 1.00 64.12 191 MET A CA 1
ATOM 1463 C C . MET A 1 191 ? 6.591 15.333 -4.519 1.00 64.12 191 MET A C 1
ATOM 1465 O O . MET A 1 191 ? 5.514 15.644 -4.023 1.00 64.12 191 MET A O 1
ATOM 1469 N N . THR A 1 192 ? 7.589 16.195 -4.677 1.00 69.12 192 THR A N 1
ATOM 1470 C CA . THR A 1 192 ? 7.368 17.632 -4.566 1.00 69.12 192 THR A CA 1
ATOM 1471 C C . THR A 1 192 ? 6.430 18.062 -5.689 1.00 69.12 192 THR A C 1
ATOM 1473 O O . THR A 1 192 ? 6.450 17.464 -6.770 1.00 69.12 192 THR A O 1
ATOM 1476 N N . ASP A 1 193 ? 5.655 19.124 -5.476 1.00 68.06 193 ASP A N 1
ATOM 1477 C CA . ASP A 1 193 ? 4.807 19.699 -6.528 1.00 68.06 193 ASP A CA 1
ATOM 1478 C C . ASP A 1 193 ? 5.622 19.997 -7.793 1.00 68.06 193 ASP A C 1
ATOM 1480 O O . ASP A 1 193 ? 5.162 19.771 -8.906 1.00 68.06 193 ASP A O 1
ATOM 1484 N N . ALA A 1 194 ? 6.894 20.378 -7.638 1.00 73.25 194 ALA A N 1
ATOM 1485 C CA . ALA A 1 194 ? 7.827 20.550 -8.748 1.00 73.25 194 ALA A CA 1
ATOM 1486 C C . ALA A 1 194 ? 8.045 19.265 -9.574 1.00 73.25 194 ALA A C 1
ATOM 1488 O O . ALA A 1 194 ? 8.037 19.325 -10.803 1.00 73.25 194 ALA A O 1
ATOM 1489 N N . LYS A 1 195 ? 8.211 18.097 -8.933 1.00 73.25 195 LYS A N 1
ATOM 1490 C CA . LYS A 1 195 ? 8.334 16.808 -9.641 1.00 73.25 195 LYS A CA 1
ATOM 1491 C C . LYS A 1 195 ? 7.026 16.417 -10.323 1.00 73.25 195 LYS A C 1
ATOM 1493 O O . LYS A 1 195 ? 7.053 15.961 -11.464 1.00 73.25 195 LYS A O 1
ATOM 1498 N N . LEU A 1 196 ? 5.892 16.650 -9.661 1.00 71.56 196 LEU A N 1
ATOM 1499 C CA . LEU A 1 196 ? 4.571 16.412 -10.242 1.00 71.56 196 LEU A CA 1
ATOM 1500 C C . LEU A 1 196 ? 4.349 17.282 -11.489 1.00 71.56 196 LEU A C 1
ATOM 1502 O O . LEU A 1 196 ? 3.992 16.768 -12.547 1.00 71.56 196 LEU A O 1
ATOM 1506 N N . MET A 1 197 ? 4.635 18.581 -11.398 1.00 76.25 197 MET A N 1
ATOM 1507 C CA . MET A 1 197 ? 4.502 19.515 -12.516 1.00 76.25 197 MET A CA 1
ATOM 1508 C C . MET A 1 197 ? 5.456 19.169 -13.661 1.00 76.25 197 MET A C 1
ATOM 1510 O O . MET A 1 197 ? 5.034 19.141 -14.817 1.00 76.25 197 MET A O 1
ATOM 1514 N N . ALA A 1 198 ? 6.715 18.828 -13.364 1.00 77.75 198 ALA A N 1
ATOM 1515 C CA . ALA A 1 198 ? 7.670 18.372 -14.374 1.00 77.75 198 ALA A CA 1
ATOM 1516 C C . ALA A 1 198 ? 7.174 17.115 -15.113 1.00 77.75 198 ALA A C 1
ATOM 1518 O O . ALA A 1 198 ? 7.312 17.015 -16.337 1.00 77.75 198 ALA A O 1
ATOM 1519 N N . HIS A 1 199 ? 6.546 16.182 -14.393 1.00 74.94 199 HIS A N 1
ATOM 1520 C CA . HIS A 1 199 ? 5.935 14.994 -14.978 1.00 74.94 199 HIS A CA 1
ATOM 1521 C C . HIS A 1 199 ? 4.738 15.334 -15.885 1.00 74.94 199 HIS A C 1
ATOM 1523 O O . HIS A 1 199 ? 4.644 14.822 -17.007 1.00 74.94 199 HIS A O 1
ATOM 1529 N N . CYS A 1 200 ? 3.855 16.240 -15.450 1.00 75.00 200 CYS A N 1
ATOM 1530 C CA . CYS A 1 200 ? 2.730 16.727 -16.254 1.00 75.00 200 CYS A CA 1
ATOM 1531 C C . CYS A 1 200 ? 3.209 17.382 -17.559 1.00 75.00 200 CYS A C 1
ATOM 1533 O O . CYS A 1 200 ? 2.723 17.033 -18.636 1.00 75.00 200 CYS A O 1
ATOM 1535 N N . PHE A 1 201 ? 4.215 18.263 -17.496 1.00 77.62 201 PHE A N 1
ATOM 1536 C CA . PHE A 1 201 ? 4.793 18.900 -18.685 1.00 77.62 201 PHE A CA 1
ATOM 1537 C C . PHE A 1 201 ? 5.403 17.891 -19.660 1.00 77.62 201 PHE A C 1
ATOM 1539 O O . PHE A 1 201 ? 5.171 17.992 -20.865 1.00 77.62 201 PHE A O 1
ATOM 1546 N N . ARG A 1 202 ? 6.133 16.887 -19.155 1.00 76.12 202 ARG A N 1
ATOM 1547 C CA . ARG A 1 202 ? 6.715 15.819 -19.985 1.00 76.12 202 ARG A CA 1
ATOM 1548 C C . ARG A 1 202 ? 5.642 14.967 -20.672 1.00 76.12 202 ARG A C 1
ATOM 1550 O O . ARG A 1 202 ? 5.822 14.544 -21.807 1.00 76.12 202 ARG A O 1
ATOM 1557 N N . THR A 1 203 ? 4.514 14.739 -20.008 1.00 70.56 203 THR A N 1
ATOM 1558 C CA . THR A 1 203 ? 3.398 13.971 -20.581 1.00 70.56 203 THR A CA 1
ATOM 1559 C C . THR A 1 203 ? 2.693 14.757 -21.690 1.00 70.56 203 THR A C 1
ATOM 1561 O O . THR A 1 203 ? 2.390 14.201 -22.742 1.00 70.56 203 THR A O 1
ATOM 1564 N N . MET A 1 204 ? 2.504 16.069 -21.505 1.00 71.25 204 MET A N 1
ATOM 1565 C CA . MET A 1 204 ? 1.905 16.944 -22.522 1.00 71.25 204 MET A CA 1
ATOM 1566 C C . MET A 1 204 ? 2.788 17.130 -23.764 1.00 71.25 204 MET A C 1
ATOM 1568 O O . MET A 1 204 ? 2.265 17.324 -24.858 1.00 71.25 204 MET A O 1
ATOM 1572 N N . SER A 1 205 ? 4.116 17.080 -23.625 1.00 66.62 205 SER A N 1
ATOM 1573 C CA . SER A 1 205 ? 5.037 17.198 -24.763 1.00 66.62 205 SER A CA 1
ATOM 1574 C C . SER A 1 205 ? 5.176 15.905 -25.571 1.00 66.62 205 SER A C 1
ATOM 1576 O O . SER A 1 205 ? 5.401 15.974 -26.777 1.00 66.62 205 SER A O 1
ATOM 1578 N N . LEU A 1 206 ? 4.981 14.737 -24.948 1.00 60.25 206 LEU A N 1
ATOM 1579 C CA . LEU A 1 206 ? 4.959 13.443 -25.640 1.00 60.25 206 LEU A CA 1
ATOM 1580 C C . LEU A 1 206 ? 3.713 13.246 -26.519 1.00 60.25 206 LEU A C 1
ATOM 1582 O O . LEU A 1 206 ? 3.785 12.498 -27.483 1.00 60.25 206 LEU A O 1
ATOM 1586 N N . GLY A 1 207 ? 2.603 13.935 -26.233 1.00 52.50 207 GLY A N 1
ATOM 1587 C CA . GLY A 1 207 ? 1.387 13.902 -27.060 1.00 52.50 207 GLY A CA 1
ATOM 1588 C C . GLY A 1 207 ? 1.414 14.808 -28.298 1.00 52.50 207 GLY A C 1
ATOM 1589 O O . GLY A 1 207 ? 0.397 14.926 -28.974 1.00 52.50 207 GLY A O 1
ATOM 1590 N N . LYS A 1 208 ? 2.536 15.492 -28.569 1.00 52.09 208 LYS A N 1
ATOM 1591 C CA . LYS A 1 208 ? 2.710 16.407 -29.715 1.00 52.09 208 LYS A CA 1
ATOM 1592 C C . LYS A 1 208 ? 3.623 15.856 -30.823 1.00 52.09 208 LYS A C 1
ATOM 1594 O O . LYS A 1 208 ? 3.981 16.610 -31.725 1.00 52.09 208 LYS A O 1
ATOM 1599 N N . LYS A 1 209 ? 4.036 14.591 -30.733 1.00 44.94 209 LYS A N 1
ATOM 1600 C CA . LYS A 1 209 ? 4.756 13.860 -31.787 1.00 44.94 209 LYS A CA 1
ATOM 1601 C C . LYS A 1 209 ? 3.839 12.810 -32.387 1.00 44.94 209 LYS A C 1
ATOM 1603 O O . LYS A 1 209 ? 3.967 12.595 -33.607 1.00 44.94 209 LYS A O 1
#

Nearest PDB structures (foldseek):
  4ld6-assembly1_A  TM=6.838E-01  e=2.377E-01  Homo sapiens
  6gy8-assembly2_B  TM=4.674E-01  e=3.349E+00  Xenorhabdus nematophila ATCC 19061
  6yuf-assembly1_A  TM=2.244E-01  e=2.828E+00  Schizosaccharomyces pombe 972h-

Organism: NCBI:txid1169539

Foldseek 3Di:
DAFDFDWDQDPVRDTDTDGDDDADPVLVVLLVVLLPDDLVVLVLQLVVLLVLLVVLLVVLVVVLVVLLVVDDDPVSSLVCLSPDPSNVVSLSSNQSSVSSNVSSVVNNCVNVVNDPDPPPQDDDDAQFKKAFHDDRVRSSRHSFIWGFHDKAADCDPVHPHNAIWTFTQTPRPRDTDTGGSVGIDGPPPPCDVVNVVVSVVVVVVVVVD

Sequence (209 aa):
GPFRDVTVTEAEGTVAVWKASYYLPFCVNQEVVVGWGDLNFVNWKLETAHIVAKLTRDTLAVTCKRLAASHKTADAIFEALRWDAEAEAFRAGLRVKDALASACQDQIRRLAGRKHKKRSGASFGEGSCVWVCGVVGRPEYNGLEGKVTAILPPNTPDNKSDVTRYHVCLSLCGQLVSLRADNLRGSDTPMTDAKLMAHCFRTMSLGKK

Secondary structure (DSSP, 8-state):
---EEEEEE-TTS-EEEEEE----THHHHHHHHHHT--HHHHHHHHHHHHHHHHHHHHHHHHHHHHHHTT-SSHHHHHHHHHH-HHHHHHHHHHHHHHHHHHHHHHHHHHHTT-------PPPPPTT-EEEE---SSSGGGTT-EEEEEEEE-TTBTTB-SSS-EEEEEETTTT-EEEEEGGGEEE------HHHHHHHHHHHHHHTT-

Mean predicted aligned error: 8.19 Å

Solvent-accessible surface area (backbone atoms only — not comparable to full-atom values): 11759 Å² total; per-residue (Å²): 86,72,75,34,84,40,82,42,72,44,100,87,67,50,79,44,80,42,78,44,55,65,70,73,74,60,58,61,58,54,50,57,58,41,74,75,44,53,73,68,54,27,52,51,50,31,51,50,24,54,52,51,36,47,56,41,33,59,51,38,51,52,53,50,52,60,52,39,74,77,40,95,44,65,67,55,30,47,57,49,46,57,70,33,66,68,52,44,54,37,39,50,54,39,53,51,26,52,53,48,32,50,49,26,54,52,45,49,34,54,76,69,70,48,74,88,64,77,80,75,69,67,82,80,54,70,68,38,49,30,29,30,36,90,46,78,95,54,51,53,50,33,56,41,45,25,32,27,73,41,79,35,58,45,70,35,98,92,24,81,44,92,52,57,34,33,34,30,36,24,71,69,82,61,46,77,44,82,38,44,47,86,32,49,43,79,55,82,68,82,73,43,70,67,56,52,51,54,50,52,54,54,55,61,57,63,75,74,115

Radius of gyration: 18.89 Å; Cα contacts (8 Å, |Δi|>4): 288; chains: 1; bounding box: 40×54×53 Å

=== Feature glossary ===
The record interleaves many kinds of information about one protein. Here is each kind framed as the question it answers.

Q: What are the backbone torsion angles?
A: φ (phi) and ψ (psi) are the two rotatable backbone dihedrals per residue: φ is the C(i-1)–N–Cα–C torsion, ψ is the N–Cα–C–N(i+1) torsion, both in degree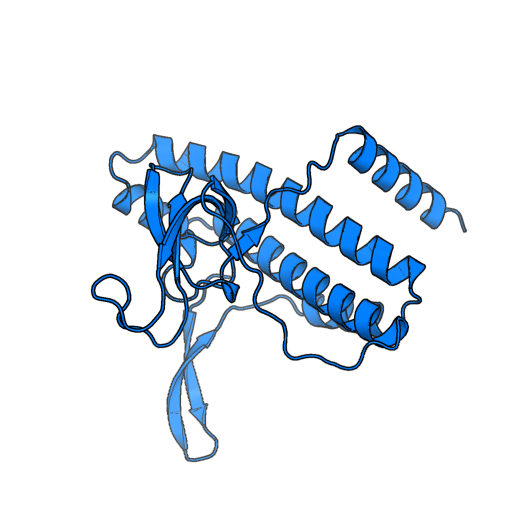s on (−180°, 180°]. α-helical residues cluster near (−60°, −45°); β-strand residues near (−120°, +130°). A Ramachandran plot is simply a scatter of (φ, ψ) for every residue.

Q: What is the amino-acid chain?
A: This is the polypeptide sequence — one letter per residue, N-terminus first. Length ranges from a few dozen residues for small domains to over a thousand for large multi-domain proteins.

Q: How mobile is each atom in the crystal?
A: For experimental (PDB) structures, the B-factor (temperature factor) quantifies the positional spread of each atom in the crystal — a combination of thermal vibration and static disorder — in units of Å². High B-factors mark flexible loops or poorly resolved regions; low B-factors mark the rigid, well-ordered core.

Q: Are the domains correctly placed relative to each other?
A: Predicted Aligned Error (PAE) is an AlphaFold confidence matrix: entry (i, j) is the expected error in the position of residue j, in ångströms, when the prediction is superimposed on the true structure at residue i. Low PAE within a block of residues means that block is internally rigid and well-predicted; high PAE between two blocks means their relative placement is uncertain even if each block individually is confident.

Q: How confident is the AlphaFold model at each residue?
A: pLDDT is the predicted lDDT-Cα score: AlphaFold's confidence that the local environment of each residue (all inter-atomic distances within 15 Å) is correctly placed. It is a per-residue number between 0 and 100, with higher meaning more reliable.

Q: What family and function is it annotated with?
A: Functional annotations link the protein to curated databases. InterPro entries identify conserved domains and families by matching the sequence against member-database signatures (Pfam, PROSITE, CDD, …). Gene Ontology (GO) terms describe molecular function, biological process, and cellular component in a controlled vocabulary. CATH places the structure in a hierarchical fold classification (Class/Architecture/Topology/Homologous-superfamily). The organism is the source species.

Q: How big and how compact is the whole molecule?
A: Three whole-structure scalars: the radius of gyration (RMS distance of Cα from centroid, in Å), the count of Cα–Cα contacts (pairs closer than 8 Å and separated by more than four residues in sequence — i.e. tertiary, not local, contacts), and the bounding-box dimensions. Together they distinguish compact globular folds from extended fibres or disordered chains.

Q: What known structures does this most resemble?
A: The Foldseek neighbor list gives the closest experimentally determined structures in the PDB, ranked by structural alignment. TM-score near 1 means near-identical fold; near 0.3 means only rough topology match. This is how one finds what a novel AlphaFold prediction most resembles in the solved-structure universe.

Q: Which residues are buried vs exposed?
A: SASA measures how much of the protein is reachable by solvent. It is computed by rolling a water-sized probe over the atomic surface and summing the exposed area (Å²). Per-residue SASA distinguishes core (buried, low SASA) from surface (exposed, high SASA) residues; total SASA is a whole-molecule size measure.

Q: Which residues are in helices, strands, or loops?
A: Eight-state secondary structure (DSSP): H is the canonical α-helix, G the tighter 3₁₀-helix, I the wider π-helix; E/B are β-structure, T and S are turns and bends, and '-' is everything else. DSSP derives these from the pattern of main-chain N–H···O=C hydrogen bonds, not from the sequence.

Q: Where is each backbone atom in 3D?
A: Structure coordinates are given as an mmCIF _atom_site loop: one row per atom with element, residue name, chain id, sequence number, and x/y/z position in Å. Only the four main-chain atoms per residue are included here; side chains are omitted to keep the record compact.

Q: What if only a Cα trace is available?
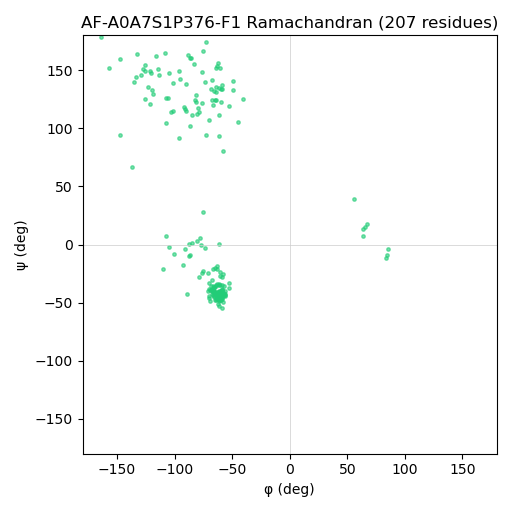A: Three-state secondary structure (P-SEA) collapses the eight DSSP classes into helix (a), strand (b), and coil (c). P-SEA assigns these from Cα geometry alone — distances and angles — without requiring backbone oxygens, so it works on any Cα trace.

Q: What do the rendered images show?
A: The six renders are orthographic views along the three Cartesian axes in both directions. Representation (cartoon, sticks, or surface) and color scheme (sequence-rainbow or by-chain) vary across proteins so the training set covers all the common visualization conventions.

Q: What does the local fold look like, residue by residue?
A: Foldseek's 3Di representation compresses backbone geometry into a per-residue letter drawn from a learned twenty-state alphabet. It captures the tertiary interaction pattern around each residue — which residues are packed against it in space, regardless of where they are in sequence.

Q: What do the diagnostic plots show?
A: The contact map is a binary N×N matrix image: pixel (i, j) is dark where Cα_i and Cα_j are within 8 Å and |i−j|>4. Because the |i−j|>4 filter removes local helical contacts, off-diagonal stripes parallel to the main diagonal indicate parallel β-sheets; stripes perpendicular to it indicate antiparallel β-sheets. The Ramachandran plot scatters every residue's (φ, ψ) pair against the sterically allowed regions. The PAE heatmap renders the predicted-aligned-error matrix.